Protein AF-A0A836D615-F1 (afdb_monomer)

Structure (mmCIF, N/CA/C/O backbone):
data_AF-A0A836D615-F1
#
_entry.id   AF-A0A836D615-F1
#
loop_
_atom_site.group_PDB
_atom_site.id
_atom_site.type_symbol
_atom_site.label_atom_id
_atom_site.label_alt_id
_atom_site.label_comp_id
_atom_site.label_asym_id
_atom_site.label_entity_id
_atom_sit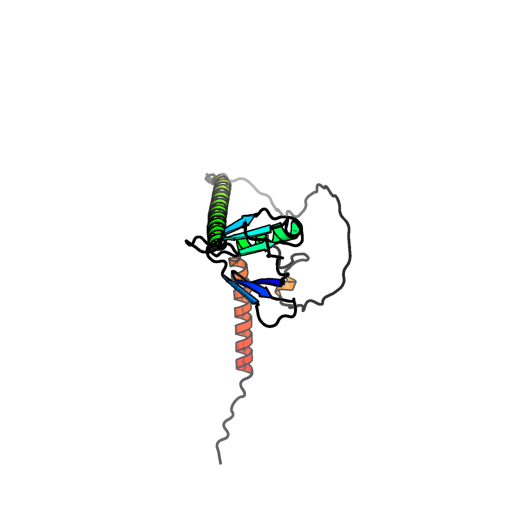e.label_seq_id
_atom_site.pdbx_PDB_ins_code
_atom_site.Cartn_x
_atom_site.Cartn_y
_atom_site.Cartn_z
_atom_site.occupancy
_atom_site.B_iso_or_equiv
_atom_site.auth_seq_id
_atom_site.auth_comp_id
_atom_site.auth_asym_id
_atom_site.auth_atom_id
_atom_site.pdbx_PDB_model_num
ATOM 1 N N . MET A 1 1 ? -31.552 14.948 18.953 1.00 37.03 1 MET A N 1
ATOM 2 C CA . MET A 1 1 ? -30.317 14.508 19.634 1.00 37.03 1 MET A CA 1
ATOM 3 C C . MET A 1 1 ? -29.242 14.347 18.579 1.00 37.03 1 MET A C 1
ATOM 5 O O . MET A 1 1 ? -29.499 13.607 17.634 1.00 37.03 1 MET A O 1
ATOM 9 N N . PRO A 1 2 ? -28.093 15.033 18.674 1.00 42.25 2 PRO A N 1
ATOM 10 C CA . PRO A 1 2 ? -26.934 14.616 17.898 1.00 42.25 2 PRO A CA 1
ATOM 11 C C . PRO A 1 2 ? -26.525 13.210 18.372 1.00 42.25 2 PRO A C 1
ATOM 13 O O . PRO A 1 2 ? -26.692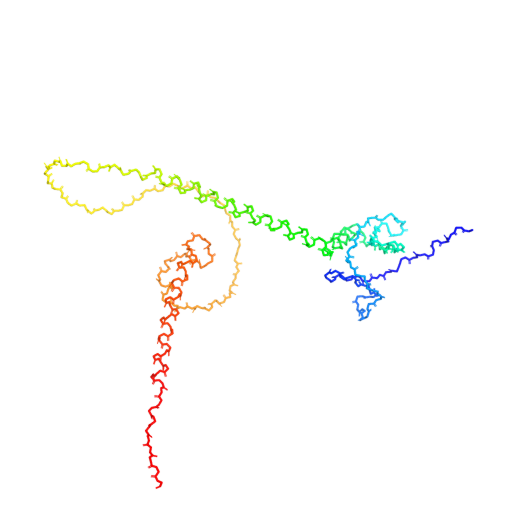 12.909 19.560 1.00 42.25 2 PRO A O 1
ATOM 16 N N . PRO A 1 3 ? -26.056 12.326 17.479 1.00 42.53 3 PRO A N 1
ATOM 17 C CA . PRO A 1 3 ? -25.565 11.022 17.893 1.00 42.53 3 PRO A CA 1
ATOM 18 C C . PRO A 1 3 ? -24.385 11.231 18.844 1.00 42.53 3 PRO A C 1
ATOM 20 O O . PRO A 1 3 ? -23.439 11.953 18.533 1.00 42.53 3 PRO A O 1
ATOM 23 N N . SER A 1 4 ? -24.462 10.627 20.024 1.00 39.47 4 SER A N 1
ATOM 24 C CA . SER A 1 4 ? -23.325 10.506 20.926 1.00 39.47 4 SER A CA 1
ATOM 25 C C . SER A 1 4 ? -22.178 9.815 20.176 1.00 39.47 4 SER A C 1
ATOM 27 O O . SER A 1 4 ? -22.422 8.768 19.568 1.00 39.47 4 SER A O 1
ATOM 29 N N . PRO A 1 5 ? -20.939 10.340 20.197 1.00 47.03 5 PRO A N 1
ATOM 30 C CA . PRO A 1 5 ? -19.775 9.639 19.665 1.00 47.03 5 PRO A CA 1
ATOM 31 C C . PRO A 1 5 ? -19.419 8.480 20.607 1.00 47.03 5 PRO A C 1
ATOM 33 O O . PRO A 1 5 ? -18.457 8.512 21.364 1.00 47.03 5 PRO A O 1
ATOM 36 N N . SER A 1 6 ? -20.252 7.445 20.607 1.00 51.59 6 SER A N 1
ATOM 37 C CA . SER A 1 6 ? -19.998 6.170 21.267 1.00 51.59 6 SER A CA 1
ATOM 38 C C . SER A 1 6 ? -19.179 5.316 20.307 1.00 51.59 6 SER A C 1
ATOM 40 O O . SER A 1 6 ? -19.692 4.398 19.676 1.00 51.59 6 SER A O 1
ATOM 42 N N . GLY A 1 7 ? -17.916 5.676 20.124 1.00 50.25 7 GLY A N 1
ATOM 43 C CA . GLY A 1 7 ? -17.024 4.983 19.206 1.00 50.25 7 GLY A CA 1
ATOM 44 C C . GLY A 1 7 ? -15.603 5.035 19.719 1.00 50.25 7 GLY A C 1
ATOM 45 O O . GLY A 1 7 ? -14.755 5.609 19.060 1.00 50.25 7 GLY A O 1
ATOM 46 N N . ALA A 1 8 ? -15.349 4.489 20.908 1.00 60.12 8 ALA A N 1
ATOM 47 C CA . ALA A 1 8 ? -13.974 4.209 21.299 1.00 60.12 8 ALA A CA 1
ATOM 48 C C . ALA A 1 8 ? -13.395 3.227 20.269 1.00 60.12 8 ALA A C 1
ATOM 50 O O . ALA A 1 8 ? -13.934 2.124 20.108 1.00 60.12 8 ALA A O 1
ATOM 51 N N . GLY A 1 9 ? -12.356 3.632 19.536 1.00 68.50 9 GLY A N 1
ATOM 52 C CA . GLY A 1 9 ? -11.677 2.776 18.580 1.00 68.50 9 GLY A CA 1
ATOM 53 C C . GLY A 1 9 ? -11.249 1.466 19.233 1.00 68.50 9 GLY A C 1
ATOM 54 O O . GLY A 1 9 ? -10.707 1.427 20.341 1.00 68.50 9 GLY A O 1
ATOM 55 N N . ARG A 1 10 ? -11.515 0.347 18.555 1.00 84.69 10 ARG A N 1
ATOM 56 C CA . ARG A 1 10 ? -11.041 -0.962 19.008 1.00 84.69 10 ARG A CA 1
ATOM 57 C C . ARG A 1 10 ? -9.558 -1.084 18.674 1.00 84.69 10 ARG A C 1
ATOM 59 O O . ARG A 1 10 ? -9.185 -1.044 17.502 1.00 84.69 10 ARG A O 1
ATOM 66 N N . ARG A 1 11 ? -8.724 -1.352 19.680 1.00 89.31 11 ARG A N 1
ATOM 67 C CA . ARG A 1 11 ? -7.329 -1.740 19.450 1.00 89.31 11 ARG A CA 1
ATOM 68 C C . ARG A 1 11 ? -7.286 -3.081 18.716 1.00 89.31 11 ARG A C 1
ATOM 70 O O . ARG A 1 11 ? -7.852 -4.060 19.193 1.00 89.31 11 ARG A O 1
ATOM 77 N N . CYS A 1 12 ? -6.621 -3.105 17.567 1.00 92.38 12 CYS A N 1
ATOM 78 C CA . CYS A 1 12 ? -6.464 -4.296 16.738 1.00 92.38 12 CYS A CA 1
ATOM 79 C C . CYS A 1 12 ? -4.996 -4.472 16.338 1.00 92.38 12 CYS A C 1
ATOM 81 O O . CYS A 1 12 ? -4.244 -3.503 16.230 1.00 92.38 12 CYS A O 1
ATOM 83 N N . TRP A 1 13 ? -4.602 -5.713 16.071 1.00 94.56 13 TRP A N 1
ATOM 84 C CA . TRP A 1 13 ? -3.336 -6.056 15.435 1.00 94.56 13 TRP A CA 1
ATOM 85 C C . TRP A 1 13 ? -3.545 -6.208 13.924 1.00 94.56 13 TRP A C 1
ATOM 87 O O . TRP A 1 13 ? -4.307 -7.072 13.488 1.00 94.56 13 TRP A O 1
ATOM 97 N N . PHE A 1 14 ? -2.888 -5.369 13.122 1.00 95.94 14 PHE A N 1
ATOM 98 C CA . PHE A 1 14 ? -3.034 -5.371 11.665 1.00 95.94 14 PHE A CA 1
ATOM 99 C C . PHE A 1 14 ? -1.868 -6.071 10.974 1.00 95.94 14 PHE A C 1
ATOM 101 O O . PHE A 1 14 ? -0.706 -5.881 11.330 1.00 95.94 14 PHE A O 1
ATOM 108 N N . VAL A 1 15 ? -2.180 -6.855 9.942 1.00 96.44 15 VAL A N 1
ATOM 109 C CA . VAL A 1 15 ? -1.183 -7.540 9.114 1.00 96.44 15 VAL A CA 1
ATOM 110 C C . VAL A 1 15 ? -1.506 -7.308 7.646 1.00 96.44 15 VAL A C 1
ATOM 112 O O . VAL A 1 15 ? -2.575 -7.688 7.175 1.00 96.44 15 VAL A O 1
ATOM 115 N N . LEU A 1 16 ? -0.561 -6.721 6.916 1.00 96.44 16 LEU A N 1
ATOM 116 C CA . LEU A 1 16 ? -0.643 -6.530 5.472 1.00 96.44 16 LEU A CA 1
ATOM 117 C C . LEU A 1 16 ? 0.133 -7.642 4.755 1.00 96.44 16 LEU A C 1
ATOM 119 O O . LEU A 1 16 ? 1.321 -7.835 5.013 1.00 96.44 16 LEU A O 1
ATOM 123 N N . LYS A 1 17 ? -0.524 -8.372 3.849 1.00 94.44 17 LYS A N 1
ATOM 124 C CA . LYS A 1 17 ? 0.103 -9.387 2.988 1.00 94.44 17 LYS A CA 1
ATOM 125 C C . LYS A 1 17 ? -0.331 -9.173 1.544 1.00 94.44 17 LYS A C 1
ATOM 127 O O . LYS A 1 17 ? -1.484 -9.421 1.204 1.00 94.44 17 LYS A O 1
ATOM 132 N N . GLY A 1 18 ? 0.590 -8.723 0.693 1.00 92.69 18 GLY A N 1
ATOM 133 C CA . GLY A 1 18 ? 0.241 -8.316 -0.670 1.00 92.69 18 GLY A CA 1
ATOM 134 C C . GLY A 1 18 ? -0.791 -7.186 -0.636 1.00 92.69 18 GLY A C 1
ATOM 135 O O . GLY A 1 18 ? -0.561 -6.171 0.014 1.00 92.69 18 GLY A O 1
ATOM 136 N N . ASN A 1 19 ? -1.939 -7.398 -1.276 1.00 94.69 19 ASN A N 1
ATOM 137 C CA . ASN A 1 19 ? -3.075 -6.473 -1.299 1.00 94.69 19 ASN A CA 1
ATOM 138 C C . ASN A 1 19 ? -4.169 -6.814 -0.265 1.00 94.69 19 ASN A C 1
ATOM 140 O O . ASN A 1 19 ? -5.306 -6.368 -0.402 1.00 94.69 19 ASN A O 1
ATOM 144 N N . LEU A 1 20 ? -3.855 -7.620 0.752 1.00 95.31 20 LEU A N 1
ATOM 145 C CA . LEU A 1 20 ? -4.803 -8.062 1.774 1.00 95.31 20 LEU A CA 1
ATOM 146 C C . LEU A 1 20 ? -4.425 -7.498 3.143 1.00 95.31 20 LEU A C 1
ATOM 148 O O . LEU A 1 20 ? -3.326 -7.755 3.640 1.00 95.31 20 LEU A O 1
ATOM 152 N N . LEU A 1 21 ? -5.350 -6.773 3.769 1.00 96.56 21 LEU A N 1
ATOM 153 C CA . LEU A 1 21 ? -5.209 -6.269 5.132 1.00 96.56 21 LEU A CA 1
ATOM 154 C C . LEU A 1 21 ? -6.083 -7.088 6.082 1.00 96.56 21 LEU A C 1
ATOM 156 O O . LEU A 1 21 ? -7.309 -7.062 5.999 1.00 96.56 21 LEU A O 1
ATOM 160 N N . PHE A 1 22 ? -5.440 -7.793 7.002 1.00 96.38 22 PHE A N 1
ATOM 161 C CA . PHE A 1 22 ? -6.095 -8.560 8.052 1.00 96.38 22 PHE A CA 1
ATOM 162 C C . PHE A 1 22 ? -6.089 -7.767 9.355 1.00 96.38 22 PHE A C 1
ATOM 164 O O . PHE A 1 22 ? -5.078 -7.148 9.695 1.00 96.38 22 PHE A O 1
ATOM 171 N N . SER A 1 23 ? -7.183 -7.837 10.106 1.00 95.12 23 SER A N 1
ATOM 172 C CA . SER A 1 23 ? -7.258 -7.325 11.473 1.00 95.12 23 SER A CA 1
ATOM 173 C C . SER A 1 23 ? -7.461 -8.475 12.459 1.00 95.12 23 SER A C 1
ATOM 175 O O . SER A 1 23 ? -8.187 -9.427 12.180 1.00 95.12 23 SER A O 1
ATOM 177 N N . PHE A 1 24 ? -6.809 -8.401 13.612 1.00 95.19 24 PHE A N 1
ATOM 178 C CA . PHE A 1 24 ? -6.885 -9.385 14.690 1.00 95.19 24 PHE A CA 1
ATOM 179 C C . PHE A 1 24 ? -7.095 -8.673 16.025 1.00 95.19 24 PHE A C 1
ATOM 181 O O . PHE A 1 24 ? -6.750 -7.502 16.172 1.00 95.19 24 PHE A O 1
ATOM 188 N N . GLU A 1 25 ? -7.645 -9.376 17.012 1.00 93.06 25 GLU A N 1
ATOM 189 C CA . GLU A 1 25 ? -7.798 -8.837 18.369 1.00 93.06 25 GLU A CA 1
ATOM 190 C C . GLU A 1 25 ? -6.449 -8.739 19.093 1.00 93.06 25 GLU A C 1
ATOM 192 O O . GLU A 1 25 ? -6.145 -7.734 19.729 1.00 93.06 25 GLU A O 1
ATOM 197 N N . SER A 1 26 ? -5.608 -9.762 18.934 1.00 92.00 26 SER A N 1
ATOM 198 C CA . SER A 1 26 ? -4.260 -9.834 19.493 1.00 92.00 26 SER A CA 1
ATOM 199 C C . SER A 1 26 ? -3.261 -10.354 18.462 1.00 92.00 26 SER A C 1
ATOM 201 O O . SER A 1 26 ? -3.631 -10.873 17.405 1.00 92.00 26 SER A O 1
ATOM 203 N N . ARG A 1 27 ? -1.970 -10.234 18.780 1.00 90.25 27 ARG A N 1
ATOM 204 C CA . ARG A 1 27 ? -0.875 -10.697 17.923 1.00 90.25 27 ARG A CA 1
ATOM 205 C C . ARG A 1 27 ? -0.855 -12.223 17.769 1.00 90.25 27 ARG A C 1
ATOM 207 O O . ARG A 1 27 ? -0.434 -12.726 16.732 1.00 90.25 27 ARG A O 1
ATOM 214 N N . GLU A 1 28 ? -1.324 -12.951 18.775 1.00 90.88 28 GLU A N 1
ATOM 215 C CA . GLU A 1 28 ? -1.385 -14.417 18.815 1.00 90.88 28 GLU A CA 1
ATOM 216 C C . GLU A 1 28 ? -2.712 -14.968 18.255 1.00 90.88 28 GLU A C 1
ATOM 218 O O . GLU A 1 28 ? -2.945 -16.180 18.262 1.00 90.88 28 GLU A O 1
ATOM 223 N N . GLY A 1 29 ? -3.596 -14.087 17.774 1.00 86.94 29 GLY A N 1
ATOM 224 C CA . GLY A 1 29 ? -4.891 -14.450 17.213 1.00 86.94 29 GLY A CA 1
ATOM 225 C C . GLY A 1 29 ? -4.759 -15.399 16.020 1.00 86.94 29 GLY A C 1
ATOM 226 O O . GLY A 1 29 ? -4.052 -15.120 15.054 1.00 86.94 29 GLY A O 1
ATOM 227 N N . ARG A 1 30 ? -5.471 -16.532 16.068 1.00 88.19 30 ARG A N 1
ATOM 228 C CA . ARG A 1 30 ? -5.449 -17.538 14.989 1.00 88.19 30 ARG A CA 1
ATOM 229 C C . ARG A 1 30 ? -6.463 -17.277 13.875 1.00 88.19 30 ARG A C 1
ATOM 231 O O . ARG A 1 30 ? -6.273 -17.772 12.769 1.00 88.19 30 ARG A O 1
ATOM 238 N N . ALA A 1 31 ? -7.515 -16.510 14.154 1.00 90.62 31 ALA A N 1
ATOM 239 C CA . ALA A 1 31 ? -8.563 -16.170 13.197 1.00 90.62 31 ALA A CA 1
ATOM 240 C C . ALA A 1 31 ? -8.675 -14.643 13.047 1.00 90.62 31 ALA A C 1
ATOM 242 O O . ALA A 1 31 ? -8.686 -13.946 14.066 1.00 90.62 31 ALA A O 1
ATOM 243 N N . PRO A 1 32 ? -8.739 -14.112 11.811 1.00 93.94 32 PRO A N 1
ATOM 244 C CA . PRO A 1 32 ? -8.888 -12.679 11.590 1.00 93.94 32 PRO A CA 1
ATOM 245 C C . PRO A 1 32 ? -10.289 -12.207 11.993 1.00 93.94 32 PRO A C 1
ATOM 247 O O . PRO A 1 32 ? -11.283 -12.870 11.704 1.00 93.94 32 PRO A O 1
ATOM 250 N N . LEU A 1 33 ? -10.360 -11.036 12.627 1.00 93.31 33 LEU A N 1
ATOM 251 C CA . LEU A 1 33 ? -11.607 -10.321 12.905 1.00 93.31 33 LEU A CA 1
ATOM 252 C C . LEU A 1 33 ? -12.233 -9.790 11.615 1.00 93.31 33 LEU A C 1
ATOM 254 O O . LEU A 1 33 ? -13.446 -9.851 11.433 1.00 93.31 33 LEU A O 1
ATOM 258 N N . SER A 1 34 ? -11.403 -9.253 10.722 1.00 93.88 34 SER A N 1
ATOM 259 C CA . SER A 1 34 ? -11.831 -8.804 9.404 1.00 93.88 34 SER A CA 1
ATOM 260 C C . SER A 1 34 ? -10.704 -8.878 8.379 1.00 93.88 34 SER A C 1
ATOM 262 O O . SER A 1 34 ? -9.518 -8.925 8.716 1.00 93.88 34 SER A O 1
ATOM 264 N N . LEU A 1 35 ? -11.110 -8.882 7.111 1.00 94.69 35 LEU A N 1
ATOM 265 C CA . LEU A 1 35 ? -10.250 -8.851 5.939 1.00 94.69 35 LEU A CA 1
ATOM 266 C C . LEU A 1 35 ? -10.719 -7.721 5.024 1.00 94.69 35 LEU A C 1
ATOM 268 O O . LEU A 1 35 ? -11.907 -7.621 4.725 1.00 94.69 35 LEU A O 1
ATOM 272 N N . VAL A 1 36 ? -9.776 -6.911 4.556 1.00 93.75 36 VAL A N 1
ATOM 273 C CA . VAL A 1 36 ? -10.003 -5.871 3.553 1.00 93.75 36 VAL A CA 1
ATOM 274 C C . VAL A 1 36 ? -9.120 -6.161 2.344 1.00 93.75 36 VAL A C 1
ATOM 276 O O . VAL A 1 36 ? -7.909 -6.348 2.478 1.00 93.75 36 VAL A O 1
ATOM 279 N N . VAL A 1 37 ? -9.730 -6.202 1.160 1.00 93.50 37 VAL A N 1
ATOM 280 C CA . VAL A 1 37 ? -9.015 -6.300 -0.117 1.00 93.50 37 VAL A CA 1
AT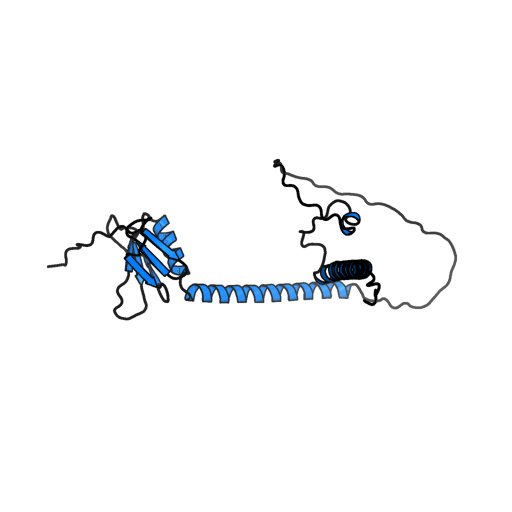OM 281 C C . VAL A 1 37 ? -8.712 -4.882 -0.586 1.00 93.50 37 VAL A C 1
ATOM 283 O O . VAL A 1 37 ? -9.629 -4.100 -0.801 1.00 93.50 37 VAL A O 1
ATOM 286 N N . LEU A 1 38 ? -7.436 -4.543 -0.737 1.00 93.50 38 LEU A N 1
ATOM 287 C CA . LEU A 1 38 ? -6.952 -3.189 -1.040 1.00 93.50 38 LEU A CA 1
ATOM 288 C C . LEU A 1 38 ? -6.920 -2.882 -2.547 1.00 93.50 38 LEU A C 1
ATOM 290 O O . LEU A 1 38 ? -6.154 -2.039 -3.013 1.00 93.50 38 LEU A O 1
ATOM 294 N N . GLU A 1 39 ? -7.727 -3.589 -3.334 1.00 90.69 39 GLU A N 1
ATOM 295 C CA . GLU A 1 39 ? -7.815 -3.347 -4.770 1.00 90.69 39 GLU A CA 1
ATOM 296 C C . GLU A 1 39 ? -8.684 -2.114 -5.030 1.00 90.69 39 GLU A C 1
ATOM 298 O O . GLU A 1 39 ? -9.805 -2.019 -4.534 1.00 90.69 39 GLU A O 1
ATOM 303 N N . GLY A 1 40 ? -8.152 -1.149 -5.785 1.00 87.19 40 GLY A N 1
ATOM 304 C CA . GLY A 1 40 ? -8.860 0.102 -6.071 1.00 87.19 40 GLY A CA 1
ATOM 305 C C . GLY A 1 40 ? -9.085 0.999 -4.847 1.00 87.19 40 GLY A C 1
ATOM 306 O O . GLY A 1 40 ? -9.957 1.864 -4.892 1.00 87.19 40 GLY A O 1
ATOM 307 N N . CYS A 1 41 ? -8.332 0.804 -3.756 1.00 91.94 41 CYS A N 1
ATOM 308 C CA . CYS A 1 41 ? -8.443 1.677 -2.595 1.00 91.94 41 CYS A CA 1
ATOM 309 C C . CYS A 1 41 ? -7.626 2.967 -2.747 1.00 91.94 41 CYS A C 1
ATOM 311 O O . CYS A 1 41 ? -6.533 2.960 -3.323 1.00 91.94 41 CYS A O 1
ATOM 313 N N . THR A 1 42 ? -8.103 4.046 -2.133 1.00 92.38 42 THR A N 1
ATOM 314 C CA . THR A 1 42 ? -7.318 5.251 -1.842 1.00 92.38 42 THR A CA 1
ATOM 315 C C . THR A 1 42 ? -7.152 5.403 -0.336 1.00 92.38 42 THR A C 1
ATOM 317 O O . THR A 1 42 ? -8.047 5.069 0.441 1.00 92.38 42 THR A O 1
ATOM 320 N N . VAL A 1 43 ? -5.977 5.864 0.087 1.00 95.50 43 VAL A N 1
ATOM 321 C CA . VAL A 1 43 ? -5.668 6.083 1.502 1.00 95.50 43 VAL A CA 1
ATOM 322 C C . VAL A 1 43 ? -5.533 7.578 1.729 1.00 95.50 43 VAL A C 1
ATOM 324 O O . VAL A 1 43 ? -4.725 8.230 1.074 1.00 95.50 43 VAL A O 1
ATOM 327 N N . GLU A 1 44 ? -6.332 8.111 2.643 1.00 95.00 44 GLU A N 1
ATOM 328 C CA . GLU A 1 44 ? -6.405 9.543 2.935 1.00 95.00 44 GLU A CA 1
ATOM 329 C C . GLU A 1 44 ? -6.165 9.786 4.423 1.00 95.00 44 GLU A C 1
ATOM 331 O O . GLU A 1 44 ? -6.566 8.979 5.261 1.00 95.00 44 GLU A O 1
ATOM 336 N N . LEU A 1 45 ? -5.518 10.900 4.766 1.00 96.38 45 LEU A N 1
ATOM 337 C CA . LEU A 1 45 ? -5.415 11.328 6.159 1.00 96.38 45 LEU A CA 1
ATOM 338 C C . LEU A 1 45 ? -6.790 11.785 6.654 1.00 96.38 45 LEU A C 1
ATOM 340 O O . LEU A 1 45 ? -7.560 12.380 5.900 1.00 96.38 45 LEU A O 1
ATOM 344 N N . ALA A 1 46 ? -7.092 11.497 7.916 1.00 94.25 46 ALA A N 1
ATOM 345 C CA . ALA A 1 46 ? -8.340 11.887 8.551 1.00 94.25 46 ALA A CA 1
ATOM 346 C C . ALA A 1 46 ? -8.042 12.665 9.833 1.00 94.25 46 ALA A C 1
ATOM 348 O O . ALA A 1 46 ? -7.137 12.312 10.584 1.00 94.25 46 ALA A O 1
ATOM 349 N N . GLU A 1 47 ? -8.821 13.711 10.091 1.00 90.81 47 GLU A N 1
ATOM 350 C CA . GLU A 1 47 ? -8.777 14.418 11.368 1.00 90.81 47 GLU A CA 1
ATOM 351 C C . GLU A 1 47 ? -9.662 13.688 12.380 1.00 90.81 47 GLU A C 1
ATOM 353 O O . GLU A 1 47 ? -10.834 13.406 12.114 1.00 90.81 47 GLU A O 1
ATOM 358 N N . ALA A 1 48 ? -9.100 13.381 13.545 1.00 89.88 48 ALA A N 1
ATOM 359 C CA . ALA A 1 48 ? -9.807 12.740 14.643 1.00 89.88 48 ALA A CA 1
ATOM 360 C C . ALA A 1 48 ? -9.371 13.349 15.987 1.00 89.88 48 ALA A C 1
ATOM 362 O O . ALA A 1 48 ? -8.245 13.838 16.111 1.00 89.88 48 ALA A O 1
ATOM 363 N N . PRO A 1 49 ? -10.259 13.371 16.996 1.00 88.12 49 PRO A N 1
ATOM 364 C CA . PRO A 1 49 ? -9.936 13.899 18.314 1.00 88.12 49 PRO A CA 1
ATOM 365 C C . PRO A 1 49 ? -8.960 12.983 19.066 1.00 88.12 49 PRO A C 1
ATOM 367 O O . PRO A 1 49 ? -8.901 11.777 18.831 1.00 88.12 49 PRO A O 1
ATOM 370 N N . VAL A 1 50 ? -8.242 13.549 20.038 1.00 85.69 50 VAL A N 1
ATOM 371 C CA . VAL A 1 50 ? -7.399 12.793 20.980 1.00 85.69 50 VAL A CA 1
ATOM 372 C C . VAL A 1 50 ? -8.256 11.727 21.689 1.00 85.69 50 VAL A C 1
ATOM 374 O O . VAL A 1 50 ? -9.336 12.067 22.184 1.00 85.69 50 VAL A O 1
ATOM 377 N N . PRO A 1 51 ? -7.812 10.454 21.767 1.00 83.69 51 PRO A N 1
ATOM 378 C CA . PRO A 1 51 ? -6.453 9.950 21.513 1.00 83.69 51 PRO A CA 1
ATOM 379 C C . PRO A 1 51 ? -6.172 9.426 20.090 1.00 83.69 51 PRO A C 1
ATOM 381 O O . PRO A 1 51 ? -5.107 8.866 19.855 1.00 83.69 51 PRO A O 1
ATOM 384 N N . GLU A 1 52 ? -7.090 9.577 19.137 1.00 89.75 52 GLU A N 1
ATOM 385 C CA . GLU A 1 52 ? -7.006 8.981 17.791 1.00 89.75 52 GLU A CA 1
ATOM 386 C C . GLU A 1 52 ? -6.447 9.950 16.732 1.00 89.75 52 GLU A C 1
ATOM 388 O O . GLU A 1 52 ? -6.709 9.800 15.546 1.00 89.75 52 GLU A O 1
ATOM 393 N N . GLU A 1 53 ? -5.655 10.939 17.142 1.00 92.94 53 GLU A N 1
ATOM 394 C CA . GLU A 1 53 ? -5.194 12.065 16.309 1.00 92.94 53 GLU A CA 1
ATOM 395 C C . GLU A 1 53 ? -4.409 11.663 15.045 1.00 92.94 53 GLU A C 1
ATOM 397 O O . GLU A 1 53 ? -4.408 12.384 14.048 1.00 92.94 53 GLU A O 1
ATOM 402 N N . PHE A 1 54 ? -3.800 10.477 15.037 1.00 94.88 54 PHE A N 1
ATOM 403 C CA . PHE A 1 54 ? -3.080 9.931 13.885 1.00 94.88 54 PHE A CA 1
ATOM 404 C C . PHE A 1 54 ? -3.979 9.035 13.020 1.00 94.88 54 PHE A C 1
ATOM 406 O O . PHE A 1 54 ? -3.627 7.894 12.691 1.00 94.88 54 PHE A O 1
ATOM 413 N N . ALA A 1 55 ? -5.164 9.541 12.671 1.00 95.81 55 ALA A N 1
ATOM 414 C CA . ALA A 1 55 ? -6.167 8.813 11.903 1.00 95.81 55 ALA A CA 1
ATOM 415 C C . ALA A 1 55 ? -5.950 8.880 10.384 1.00 95.81 55 ALA A C 1
ATOM 417 O O . ALA A 1 55 ? -5.428 9.839 9.815 1.00 95.81 55 ALA A O 1
ATOM 418 N N . PHE A 1 56 ? -6.364 7.824 9.697 1.00 97.06 56 PHE A N 1
ATOM 419 C CA . PHE A 1 56 ? -6.407 7.738 8.244 1.00 97.06 56 PHE A CA 1
ATOM 420 C C . PHE A 1 56 ? -7.564 6.834 7.808 1.00 97.06 56 PHE A C 1
ATOM 422 O O . PHE A 1 56 ? -8.080 6.015 8.573 1.00 97.06 56 PHE A O 1
ATOM 429 N N . ALA A 1 57 ? -7.998 6.999 6.565 1.00 95.94 57 ALA A N 1
ATOM 430 C CA . ALA A 1 57 ? -9.140 6.316 5.987 1.00 95.94 57 ALA A CA 1
ATOM 431 C C . ALA A 1 57 ? -8.724 5.518 4.752 1.00 95.94 57 ALA A C 1
ATOM 433 O O . ALA A 1 57 ? -8.085 6.053 3.848 1.00 95.94 57 ALA A O 1
ATOM 434 N N . ILE A 1 58 ? -9.148 4.255 4.685 1.00 95.44 58 ILE A N 1
ATOM 435 C CA . ILE A 1 58 ? -9.113 3.464 3.451 1.00 95.44 58 ILE A CA 1
ATOM 436 C C . ILE A 1 58 ? -10.472 3.618 2.771 1.00 95.44 58 ILE A C 1
ATOM 438 O O . ILE A 1 58 ? -11.504 3.231 3.330 1.00 95.44 58 ILE A O 1
ATOM 442 N N . ARG A 1 59 ? -10.474 4.199 1.575 1.00 93.56 59 ARG A N 1
ATOM 443 C CA . ARG A 1 59 ? -11.668 4.475 0.775 1.00 93.56 59 ARG A CA 1
ATOM 444 C C . ARG A 1 59 ? -11.685 3.601 -0.461 1.00 93.56 59 ARG A C 1
ATOM 446 O O . ARG A 1 59 ? -10.639 3.275 -1.010 1.00 93.56 59 ARG A O 1
ATOM 453 N N . PHE A 1 60 ? -12.886 3.281 -0.913 1.00 92.56 60 PHE A N 1
ATOM 454 C CA . PHE A 1 60 ? -13.115 2.578 -2.165 1.00 92.56 60 PHE A CA 1
ATOM 455 C C . PHE A 1 60 ? -13.944 3.466 -3.076 1.00 92.56 60 PHE A C 1
ATOM 457 O O . PHE A 1 60 ? -14.895 4.103 -2.615 1.00 92.56 60 PHE A O 1
ATOM 464 N N . ASP A 1 61 ? -13.588 3.496 -4.356 1.00 86.88 61 ASP A N 1
ATOM 465 C CA . ASP A 1 61 ? -14.344 4.209 -5.383 1.00 86.88 61 ASP A CA 1
ATOM 466 C C . ASP A 1 61 ? -15.592 3.402 -5.767 1.00 86.88 61 ASP A C 1
ATOM 468 O O . ASP A 1 61 ? -15.679 2.759 -6.812 1.00 86.88 61 ASP A O 1
ATOM 472 N N . ALA A 1 62 ? -16.532 3.329 -4.828 1.00 86.00 62 ALA A N 1
ATOM 473 C CA . ALA A 1 62 ? -17.798 2.643 -4.991 1.00 86.00 62 ALA A CA 1
ATOM 474 C C . ALA A 1 62 ? -18.897 3.407 -4.235 1.00 86.00 62 ALA A C 1
ATOM 476 O O . ALA A 1 62 ? -18.729 3.735 -3.052 1.00 86.00 62 ALA A O 1
ATOM 477 N N . PRO A 1 63 ? -20.041 3.693 -4.880 1.00 86.75 63 PRO A N 1
ATOM 478 C CA . PRO A 1 63 ? -21.112 4.455 -4.257 1.00 86.75 63 PRO A CA 1
ATOM 479 C C . PRO A 1 63 ? -21.658 3.722 -3.026 1.00 86.75 63 PRO A C 1
ATOM 481 O O . PRO A 1 63 ? -21.993 2.541 -3.077 1.00 86.75 63 PRO A O 1
ATOM 484 N N . GLY A 1 64 ? -21.754 4.440 -1.905 1.00 84.88 64 GLY A N 1
ATOM 485 C CA . GLY A 1 64 ? -22.318 3.927 -0.653 1.00 84.88 64 GLY A CA 1
ATOM 486 C C . GLY A 1 64 ? -21.364 3.098 0.217 1.00 84.88 64 GLY A C 1
ATOM 487 O O . GLY A 1 64 ? -21.751 2.721 1.324 1.00 84.88 64 GLY A O 1
ATOM 488 N N . VAL A 1 65 ? -20.122 2.847 -0.213 1.00 88.25 65 VAL A N 1
ATOM 489 C CA . VAL A 1 65 ? -19.127 2.162 0.627 1.00 88.25 65 VAL A CA 1
ATOM 490 C C . VAL A 1 65 ? -18.555 3.145 1.644 1.00 88.25 65 VAL A C 1
ATOM 492 O O . VAL A 1 65 ? -17.985 4.179 1.293 1.00 88.25 65 VAL A O 1
ATOM 495 N N . ARG A 1 66 ? -18.719 2.832 2.933 1.00 89.81 66 ARG A N 1
ATOM 496 C CA . ARG A 1 66 ? -18.149 3.655 4.005 1.00 89.81 66 ARG A CA 1
ATOM 497 C C . ARG A 1 66 ? -16.634 3.451 4.097 1.00 89.81 66 ARG A C 1
ATOM 499 O O . ARG A 1 66 ? -16.178 2.317 3.962 1.00 89.81 66 ARG A O 1
ATOM 506 N N . PRO A 1 67 ? -15.868 4.515 4.379 1.00 92.12 67 PRO A N 1
ATOM 507 C CA . PRO A 1 67 ? -14.434 4.398 4.597 1.00 92.12 67 PRO A CA 1
ATOM 508 C C . PRO A 1 67 ? -14.122 3.557 5.839 1.00 92.12 67 PRO A C 1
ATOM 510 O O . PRO A 1 67 ? -14.820 3.646 6.853 1.00 92.12 67 PRO A O 1
ATOM 513 N N . HIS A 1 68 ? -13.036 2.786 5.781 1.00 92.69 68 HIS A N 1
ATOM 514 C CA . HIS A 1 68 ? -12.474 2.138 6.963 1.00 92.69 68 HIS A CA 1
ATOM 515 C C . HIS A 1 68 ? -11.566 3.132 7.682 1.00 92.69 68 HIS A C 1
ATOM 517 O O . HIS A 1 68 ? -10.466 3.417 7.208 1.00 92.69 68 HIS A O 1
ATOM 523 N N . LEU A 1 69 ? -12.045 3.668 8.804 1.00 93.81 69 LEU A N 1
ATOM 524 C CA . LEU A 1 69 ? -11.278 4.569 9.661 1.00 93.81 69 LEU A CA 1
ATOM 525 C C . LEU A 1 69 ? -10.362 3.769 10.584 1.00 93.81 69 LEU A C 1
ATOM 527 O O . LEU A 1 69 ? -10.812 2.840 11.257 1.00 93.81 69 LEU A O 1
ATOM 531 N N . LEU A 1 70 ? -9.086 4.141 10.597 1.00 94.50 70 LEU A N 1
ATOM 532 C CA . LEU A 1 70 ? -8.036 3.539 11.407 1.00 94.50 70 LEU A CA 1
ATOM 533 C C . LEU A 1 70 ? -7.215 4.651 12.056 1.00 94.50 70 LEU A C 1
ATOM 535 O O . LEU A 1 70 ? -6.953 5.669 11.424 1.00 94.50 70 LEU A O 1
ATOM 539 N N . ALA A 1 71 ? -6.772 4.436 13.290 1.00 95.38 71 ALA A N 1
ATOM 540 C CA . ALA A 1 71 ? -5.840 5.321 13.978 1.00 95.38 71 ALA A CA 1
ATOM 541 C C . ALA A 1 71 ? -4.538 4.570 14.261 1.00 95.38 71 ALA A C 1
ATOM 543 O O . ALA A 1 71 ? -4.559 3.425 14.721 1.00 95.38 71 ALA A O 1
ATOM 544 N N . ALA A 1 72 ? -3.408 5.198 13.940 1.00 95.81 72 ALA A N 1
ATOM 545 C CA . ALA A 1 72 ? -2.088 4.650 14.216 1.00 95.81 72 ALA A CA 1
ATOM 546 C C . ALA A 1 72 ? -1.572 5.082 15.595 1.00 95.81 72 ALA A C 1
ATOM 548 O O . ALA A 1 72 ? -1.980 6.101 16.147 1.00 95.81 72 ALA A O 1
ATOM 549 N N . ASP A 1 73 ? -0.625 4.311 16.126 1.00 94.31 73 ASP A N 1
ATOM 550 C CA . ASP A 1 73 ? 0.094 4.651 17.354 1.00 94.31 73 ASP A CA 1
ATOM 551 C C . ASP A 1 73 ? 1.249 5.611 17.023 1.00 94.31 73 ASP A C 1
ATOM 553 O O . ASP A 1 73 ? 2.389 5.203 16.788 1.00 94.31 73 ASP A O 1
ATOM 557 N N . GLY A 1 74 ? 0.916 6.895 16.891 1.00 94.88 74 GLY A N 1
ATOM 558 C CA . GLY A 1 74 ? 1.869 7.957 16.580 1.00 94.88 74 GLY A CA 1
ATOM 559 C C . GLY A 1 74 ? 2.021 8.287 15.085 1.00 94.88 74 GLY A C 1
ATOM 560 O O . GLY A 1 74 ? 1.603 7.525 14.203 1.00 94.88 74 GLY A O 1
ATOM 561 N N . PRO A 1 75 ? 2.691 9.413 14.774 1.00 96.75 75 PRO A N 1
ATOM 562 C CA . PRO A 1 75 ? 2.799 9.937 13.412 1.00 96.75 75 PRO A CA 1
ATOM 563 C C . PRO A 1 75 ? 3.679 9.058 12.514 1.00 96.75 75 PRO A C 1
ATOM 565 O O . PRO A 1 75 ? 3.361 8.832 11.350 1.00 96.75 75 PRO A O 1
ATOM 568 N N . ALA A 1 76 ? 4.759 8.489 13.059 1.00 97.69 76 ALA A N 1
ATOM 569 C CA . ALA A 1 76 ? 5.644 7.602 12.305 1.00 97.69 76 ALA A CA 1
ATOM 570 C C . ALA A 1 76 ? 4.931 6.308 11.874 1.00 97.69 76 ALA A C 1
ATOM 572 O O . ALA A 1 76 ? 5.119 5.827 10.755 1.00 97.69 76 ALA A O 1
ATOM 573 N N . ALA A 1 77 ? 4.082 5.752 12.747 1.00 96.88 77 ALA A N 1
ATOM 574 C CA . ALA A 1 77 ? 3.277 4.582 12.418 1.00 96.88 77 ALA A CA 1
ATOM 575 C C . ALA A 1 77 ? 2.217 4.919 11.360 1.00 96.88 77 ALA A C 1
ATOM 577 O O . ALA A 1 77 ? 2.018 4.133 10.435 1.00 96.88 77 ALA A O 1
ATOM 578 N N . GLN A 1 78 ? 1.578 6.090 11.458 1.00 97.75 78 GLN A N 1
ATOM 579 C CA . GLN A 1 78 ? 0.624 6.578 10.458 1.00 97.75 78 GLN A CA 1
ATOM 580 C C . GLN A 1 78 ? 1.274 6.678 9.076 1.00 97.75 78 GLN A C 1
ATOM 582 O O . GLN A 1 78 ? 0.762 6.100 8.121 1.00 97.75 78 GLN A O 1
ATOM 587 N N . GLU A 1 79 ? 2.432 7.338 8.972 1.00 97.88 79 GLU A N 1
ATOM 588 C CA . GLU A 1 79 ? 3.165 7.471 7.709 1.00 97.88 79 GLU A CA 1
ATOM 589 C C . GLU A 1 79 ? 3.525 6.098 7.128 1.00 97.88 79 GLU A C 1
ATOM 591 O O . GLU A 1 79 ? 3.290 5.833 5.945 1.00 97.88 79 GLU A O 1
ATOM 596 N N . ALA A 1 80 ? 4.045 5.195 7.965 1.00 98.06 80 ALA A N 1
ATOM 597 C CA . ALA A 1 80 ? 4.404 3.847 7.545 1.00 98.06 80 ALA A CA 1
ATOM 598 C C . ALA A 1 80 ? 3.192 3.073 6.999 1.00 98.06 80 ALA A C 1
ATOM 600 O O . ALA A 1 80 ? 3.292 2.459 5.932 1.00 98.06 80 ALA A O 1
ATOM 601 N N . TRP A 1 81 ? 2.042 3.135 7.679 1.00 97.69 81 TRP A N 1
ATOM 602 C CA . TRP A 1 81 ? 0.808 2.488 7.232 1.00 97.69 81 TRP A CA 1
ATOM 603 C C . TRP A 1 81 ? 0.259 3.107 5.952 1.00 97.69 81 TRP A C 1
ATOM 605 O O . TRP A 1 81 ? -0.024 2.372 5.007 1.00 97.69 81 TRP A O 1
ATOM 615 N N . VAL A 1 82 ? 0.168 4.435 5.872 1.00 96.81 82 VAL A N 1
ATOM 616 C CA . VAL A 1 82 ? -0.305 5.138 4.670 1.00 96.81 82 VAL A CA 1
ATOM 617 C C . VAL A 1 82 ? 0.566 4.777 3.470 1.00 96.81 82 VAL A C 1
ATOM 619 O O . VAL A 1 82 ? 0.049 4.414 2.410 1.00 96.81 82 VAL A O 1
ATOM 622 N N . LYS A 1 83 ? 1.891 4.779 3.641 1.00 95.88 83 LYS A N 1
ATOM 623 C CA . LYS A 1 83 ? 2.845 4.399 2.596 1.00 95.88 83 LYS A CA 1
ATOM 624 C C . LYS A 1 83 ? 2.703 2.935 2.190 1.00 95.88 83 LYS A C 1
ATOM 626 O O . LYS A 1 83 ? 2.730 2.634 0.999 1.00 95.88 83 LYS A O 1
ATOM 631 N N . ALA A 1 84 ? 2.568 2.020 3.148 1.00 96.69 84 ALA A N 1
ATOM 632 C CA . ALA A 1 84 ? 2.434 0.595 2.863 1.00 96.69 84 ALA A CA 1
ATOM 633 C C . ALA A 1 84 ? 1.121 0.283 2.128 1.00 96.69 84 ALA A C 1
ATOM 635 O O . ALA A 1 84 ? 1.141 -0.379 1.092 1.00 96.69 84 ALA A O 1
ATOM 636 N N . LEU A 1 85 ? -0.002 0.817 2.614 1.00 96.19 85 LEU A N 1
ATOM 637 C CA . LEU A 1 85 ? -1.329 0.603 2.036 1.00 96.19 85 LEU A CA 1
ATOM 638 C C . LEU A 1 85 ? -1.453 1.226 0.640 1.00 96.19 85 LEU A C 1
ATOM 640 O O . LEU A 1 85 ? -1.943 0.572 -0.276 1.00 96.19 85 LEU A O 1
ATOM 644 N N . SER A 1 86 ? -0.912 2.430 0.433 1.00 93.94 86 SER A N 1
ATOM 645 C CA . SER A 1 86 ? -0.907 3.082 -0.890 1.00 93.94 86 SER A CA 1
ATOM 646 C C . SER A 1 86 ? -0.131 2.282 -1.944 1.00 93.94 86 SER A C 1
ATOM 648 O O . SER A 1 86 ? -0.426 2.360 -3.135 1.00 93.94 86 SER A O 1
ATOM 650 N N . ARG A 1 87 ? 0.861 1.489 -1.519 1.00 93.38 87 ARG A N 1
ATOM 651 C CA . ARG A 1 87 ? 1.685 0.640 -2.396 1.00 93.38 87 ARG A CA 1
ATOM 652 C C . ARG A 1 87 ? 1.148 -0.784 -2.548 1.00 93.38 87 ARG A C 1
ATOM 654 O O . ARG A 1 87 ? 1.673 -1.534 -3.367 1.00 93.38 87 ARG A O 1
ATOM 661 N N . ALA A 1 88 ? 0.132 -1.158 -1.771 1.00 94.19 88 ALA A N 1
ATOM 662 C CA . ALA A 1 88 ? -0.452 -2.496 -1.780 1.00 94.19 88 ALA A CA 1
ATOM 663 C C . ALA A 1 88 ? -1.406 -2.731 -2.965 1.00 94.19 88 ALA A C 1
ATOM 665 O O . ALA A 1 88 ? -1.694 -3.876 -3.300 1.00 94.19 88 ALA A O 1
ATOM 666 N N . SER A 1 89 ? -1.881 -1.660 -3.607 1.00 86.81 89 SER A N 1
ATOM 667 C CA . SER A 1 89 ? -2.785 -1.727 -4.759 1.00 86.81 89 SER A CA 1
ATOM 668 C C . SER A 1 89 ? -2.077 -2.226 -6.024 1.00 86.81 89 SER A C 1
ATOM 670 O O . SER A 1 89 ? -0.957 -1.808 -6.340 1.00 86.81 89 SER A O 1
ATOM 672 N N . PHE A 1 90 ? -2.761 -3.051 -6.824 1.00 83.25 90 PHE A N 1
ATOM 673 C CA . PHE A 1 90 ? -2.271 -3.459 -8.144 1.00 83.25 90 PHE A CA 1
ATOM 674 C C . PHE A 1 90 ? -2.039 -2.264 -9.084 1.00 83.25 90 PHE A C 1
ATOM 676 O O . PHE A 1 90 ? -1.145 -2.297 -9.933 1.00 83.25 90 PHE A O 1
ATOM 683 N N . GLY A 1 91 ? -2.792 -1.172 -8.905 1.00 86.81 91 GLY A N 1
ATOM 684 C CA . GLY A 1 91 ? -2.591 0.076 -9.643 1.00 86.81 91 GLY A CA 1
ATOM 685 C C . GLY A 1 91 ? -1.187 0.655 -9.446 1.00 86.81 91 GLY A C 1
ATOM 686 O O . GLY A 1 91 ? -0.539 1.038 -10.422 1.00 86.81 91 GLY A O 1
ATOM 687 N N . TYR A 1 92 ? -0.679 0.631 -8.208 1.00 90.62 92 TYR A N 1
ATOM 688 C CA . TYR A 1 92 ? 0.682 1.073 -7.899 1.00 90.62 92 TYR A CA 1
ATOM 689 C C . TYR A 1 92 ? 1.722 0.183 -8.584 1.00 90.62 92 TYR A C 1
ATOM 691 O O . TYR A 1 92 ? 2.625 0.686 -9.251 1.00 90.62 92 TYR A O 1
ATOM 699 N N . MET A 1 93 ? 1.568 -1.141 -8.488 1.00 90.62 93 MET A N 1
ATOM 700 C CA . MET A 1 93 ? 2.491 -2.084 -9.124 1.00 90.62 93 MET A CA 1
ATOM 701 C C . MET A 1 93 ? 2.551 -1.884 -10.641 1.00 90.62 93 MET A C 1
ATOM 703 O O . MET A 1 93 ? 3.637 -1.829 -11.211 1.00 90.62 93 MET A O 1
ATOM 707 N N . ARG A 1 94 ? 1.399 -1.702 -11.294 1.00 92.00 94 ARG A N 1
ATOM 708 C CA . ARG A 1 94 ? 1.330 -1.433 -12.735 1.00 92.00 94 ARG A CA 1
ATOM 709 C C . ARG A 1 94 ? 2.052 -0.142 -13.116 1.00 92.00 94 ARG A C 1
ATOM 711 O O . ARG A 1 94 ? 2.742 -0.112 -14.131 1.00 92.00 94 ARG A O 1
ATOM 718 N N . LEU A 1 95 ? 1.895 0.918 -12.323 1.00 94.44 95 LEU A N 1
ATOM 719 C CA . LEU A 1 95 ? 2.597 2.183 -12.541 1.00 94.44 95 LEU A CA 1
ATOM 720 C C . LEU A 1 95 ? 4.113 1.993 -12.430 1.00 94.44 95 LEU A C 1
ATOM 722 O O . LEU A 1 95 ? 4.840 2.411 -13.327 1.00 94.44 95 LEU A O 1
ATOM 726 N N . VAL A 1 96 ? 4.576 1.302 -11.384 1.00 95.31 96 VAL A N 1
ATOM 727 C CA . VAL A 1 96 ? 6.003 1.012 -11.178 1.00 95.31 96 VAL A CA 1
ATOM 728 C C . VAL A 1 96 ? 6.574 0.162 -12.313 1.00 95.31 96 VAL A C 1
ATOM 730 O O . VAL A 1 96 ? 7.646 0.473 -12.816 1.00 95.31 96 VAL A O 1
ATOM 733 N N . VAL A 1 97 ? 5.861 -0.874 -12.763 1.00 97.44 97 VAL A N 1
ATOM 734 C CA . VAL A 1 97 ? 6.295 -1.707 -13.898 1.00 97.44 97 VAL A CA 1
ATOM 735 C C . VAL A 1 97 ? 6.462 -0.862 -15.160 1.00 97.44 97 VAL A C 1
ATOM 737 O O . VAL A 1 97 ? 7.509 -0.928 -15.797 1.00 97.44 97 VAL A O 1
ATOM 740 N N . ARG A 1 98 ? 5.475 -0.020 -15.493 1.00 98.19 98 ARG A N 1
ATOM 741 C CA . ARG A 1 98 ? 5.547 0.858 -16.674 1.00 98.19 98 ARG A CA 1
ATOM 742 C C . ARG A 1 98 ? 6.742 1.809 -16.624 1.00 98.19 98 ARG A C 1
ATOM 744 O O . ARG A 1 98 ? 7.395 2.013 -17.646 1.00 98.19 98 ARG A O 1
ATOM 751 N N . GLU A 1 99 ? 7.009 2.381 -15.454 1.00 98.19 99 GLU A N 1
ATOM 752 C CA . GLU A 1 99 ? 8.146 3.274 -15.234 1.00 98.19 99 GLU A CA 1
ATOM 753 C C . GLU A 1 99 ? 9.477 2.530 -15.415 1.00 98.19 99 GLU A C 1
ATOM 755 O O . GLU A 1 99 ? 10.316 2.942 -16.214 1.00 98.19 99 GLU A O 1
ATOM 760 N N . LEU A 1 100 ? 9.641 1.374 -14.765 1.00 98.25 100 LEU A N 1
ATOM 761 C CA . LEU A 1 100 ? 10.852 0.553 -14.875 1.00 98.25 100 LEU A CA 1
ATOM 762 C C . LEU A 1 100 ? 11.108 0.076 -16.309 1.00 98.25 100 LEU A C 1
ATOM 764 O O . LEU A 1 100 ? 12.247 0.073 -16.778 1.00 98.25 100 LEU A O 1
ATOM 768 N N . GLU A 1 101 ? 10.058 -0.299 -17.037 1.00 98.25 101 GLU A N 1
ATOM 769 C CA . GLU A 1 101 ? 10.167 -0.638 -18.454 1.00 98.25 101 GLU A CA 1
ATOM 770 C C . GLU A 1 101 ? 10.640 0.553 -19.299 1.00 98.25 101 GLU A C 1
ATOM 772 O O . GLU A 1 101 ? 11.384 0.353 -20.263 1.00 98.25 101 GLU A O 1
ATOM 777 N N . SER A 1 102 ? 10.241 1.787 -18.960 1.00 98.31 102 SER A N 1
ATOM 778 C CA . SER A 1 102 ? 10.749 2.997 -19.624 1.00 98.31 102 SER A CA 1
ATOM 779 C C . SER A 1 102 ? 12.222 3.218 -19.335 1.00 98.31 102 SER A C 1
ATOM 781 O O . SER A 1 102 ? 13.016 3.308 -20.272 1.00 98.31 102 SER A O 1
ATOM 783 N N . GLN A 1 103 ? 12.599 3.179 -18.057 1.00 98.12 103 GLN A N 1
ATOM 784 C CA . GLN A 1 103 ? 13.985 3.331 -17.617 1.00 98.12 103 GLN A CA 1
ATOM 785 C C . GLN A 1 103 ? 14.906 2.312 -18.301 1.00 98.12 103 GLN A C 1
ATOM 787 O O . GLN A 1 103 ? 16.001 2.643 -18.753 1.00 98.12 103 GLN A O 1
ATOM 792 N N . LEU A 1 104 ? 14.438 1.074 -18.467 1.00 97.88 104 LEU A N 1
ATOM 793 C CA . LEU A 1 104 ? 15.176 0.025 -19.164 1.00 97.88 104 LEU A CA 1
ATOM 794 C C . LEU A 1 104 ? 15.302 0.280 -20.677 1.00 97.88 104 LEU A C 1
ATOM 796 O O . LEU A 1 104 ? 16.358 0.003 -21.252 1.00 97.88 104 LEU A O 1
ATOM 800 N N . ARG A 1 105 ? 14.272 0.821 -21.342 1.00 98.00 105 ARG A N 1
ATOM 801 C CA . ARG A 1 105 ? 14.377 1.243 -22.754 1.00 98.00 105 ARG A CA 1
ATOM 802 C C . ARG A 1 105 ? 15.380 2.384 -22.925 1.00 98.00 105 ARG A C 1
ATOM 804 O O . ARG A 1 105 ? 16.214 2.326 -23.828 1.00 98.00 105 ARG A O 1
ATOM 811 N N . GLU A 1 106 ? 15.331 3.383 -22.053 1.00 97.38 106 GLU A N 1
ATOM 812 C CA . GLU A 1 106 ? 16.214 4.554 -22.087 1.00 97.38 106 GLU A CA 1
ATOM 813 C C . GLU A 1 106 ? 17.675 4.184 -21.820 1.00 97.38 106 GLU A C 1
ATOM 815 O O . GLU A 1 106 ? 18.570 4.627 -22.545 1.00 97.38 106 GLU A O 1
ATOM 820 N N . ALA A 1 107 ? 17.926 3.308 -20.843 1.00 96.19 107 ALA A N 1
ATOM 821 C CA . ALA A 1 107 ? 19.262 2.800 -20.550 1.00 96.19 107 ALA A CA 1
ATOM 822 C C . ALA A 1 107 ? 19.861 2.039 -21.746 1.00 96.19 107 ALA A C 1
ATOM 824 O O . ALA A 1 107 ? 21.019 2.256 -22.106 1.00 96.19 107 ALA A O 1
ATOM 825 N N . ARG A 1 108 ? 19.061 1.196 -22.418 1.00 95.12 108 ARG A N 1
ATOM 826 C CA . ARG A 1 108 ? 19.484 0.475 -23.634 1.00 95.12 108 ARG A CA 1
ATOM 827 C C . ARG A 1 108 ? 19.808 1.425 -24.781 1.00 95.12 108 ARG A C 1
ATOM 829 O O . ARG A 1 108 ? 20.863 1.299 -25.394 1.00 95.12 108 ARG A O 1
ATOM 836 N N . HIS A 1 109 ? 18.942 2.404 -25.032 1.00 95.19 109 HIS A N 1
ATOM 837 C CA . HIS A 1 109 ? 19.180 3.401 -26.072 1.00 95.19 109 HIS A CA 1
ATOM 838 C C . HIS A 1 109 ? 20.447 4.219 -25.788 1.00 95.19 109 HIS A C 1
ATOM 840 O O . HIS A 1 109 ? 21.264 4.446 -26.680 1.00 95.19 109 HIS A O 1
ATOM 846 N N . SER A 1 110 ? 20.652 4.609 -24.529 1.00 94.38 110 SER A N 1
ATOM 847 C CA . SER A 1 110 ? 21.854 5.322 -24.098 1.00 94.38 110 SER A CA 1
ATOM 848 C C . SER A 1 110 ? 23.113 4.488 -24.341 1.00 94.38 110 SER A C 1
ATOM 850 O O . SER A 1 110 ? 24.082 5.006 -24.893 1.00 94.38 110 SER A O 1
ATOM 852 N N . LEU A 1 111 ? 23.100 3.195 -24.008 1.00 94.06 111 LEU A N 1
ATOM 853 C CA . LEU A 1 111 ? 24.216 2.282 -24.277 1.00 94.06 111 LEU A CA 1
ATOM 854 C C . LEU A 1 111 ? 24.518 2.175 -25.782 1.00 94.06 111 LEU A C 1
ATOM 856 O O . LEU A 1 111 ? 25.678 2.260 -26.192 1.00 94.06 111 LEU A O 1
ATOM 860 N N . ASP A 1 112 ? 23.483 2.039 -26.611 1.00 90.50 112 ASP A N 1
ATOM 861 C CA . ASP A 1 112 ? 23.632 1.964 -28.064 1.00 90.50 112 ASP A CA 1
ATOM 862 C C . ASP A 1 112 ? 24.244 3.244 -28.641 1.00 90.50 112 ASP A C 1
ATOM 864 O O . ASP A 1 112 ? 25.113 3.172 -29.514 1.00 90.50 112 ASP A O 1
ATOM 868 N N . LEU A 1 113 ? 23.847 4.417 -28.139 1.00 90.12 113 LEU A N 1
ATOM 869 C CA . LEU A 1 113 ? 24.449 5.692 -28.529 1.00 90.12 113 LEU A CA 1
ATOM 870 C C . LEU A 1 113 ? 25.926 5.780 -28.129 1.00 90.12 113 LEU A C 1
ATOM 872 O O . LEU A 1 113 ? 26.737 6.215 -28.945 1.00 90.12 113 LEU A O 1
ATOM 876 N N . HIS A 1 114 ? 26.298 5.324 -26.929 1.00 85.06 114 HIS A N 1
ATOM 877 C CA . HIS A 1 114 ? 27.699 5.296 -26.485 1.00 85.06 114 HIS A CA 1
ATOM 878 C C . HIS A 1 114 ? 28.548 4.334 -27.324 1.00 85.06 114 HIS A C 1
ATOM 880 O O . HIS A 1 114 ? 29.652 4.671 -27.760 1.00 85.06 114 HIS A O 1
ATOM 886 N N . ARG A 1 115 ? 28.014 3.150 -27.647 1.00 83.06 115 ARG A N 1
ATOM 887 C CA . ARG A 1 115 ? 28.661 2.223 -28.584 1.00 83.06 115 ARG A CA 1
ATOM 888 C C . ARG A 1 115 ? 28.837 2.879 -29.953 1.00 83.06 115 ARG A C 1
ATOM 890 O O . ARG A 1 115 ? 29.888 2.748 -30.585 1.00 83.06 115 ARG A O 1
ATOM 897 N N . ARG A 1 116 ? 27.817 3.636 -30.379 1.00 75.12 116 ARG A N 1
ATOM 898 C CA . ARG A 1 116 ? 27.789 4.365 -31.646 1.00 75.12 116 ARG A CA 1
ATOM 899 C C . ARG A 1 116 ? 28.568 5.697 -31.664 1.00 75.12 116 ARG A C 1
ATOM 901 O O . ARG A 1 116 ? 28.697 6.319 -32.719 1.00 75.12 116 ARG A O 1
ATOM 908 N N . SER A 1 117 ? 29.120 6.169 -30.563 1.00 73.94 117 SER A N 1
ATOM 909 C CA . SER A 1 117 ? 30.082 7.277 -30.584 1.00 73.94 117 SER A CA 1
ATOM 910 C C . SER A 1 117 ? 31.512 6.734 -30.551 1.00 73.94 117 SER A C 1
ATOM 912 O O . SER A 1 117 ? 32.358 7.190 -31.321 1.00 73.94 117 SER A O 1
ATOM 914 N N . SER A 1 118 ? 31.748 5.666 -29.783 1.00 69.81 118 SER A N 1
ATOM 915 C CA . SER A 1 118 ? 33.042 4.982 -29.667 1.00 69.81 118 SER A CA 1
ATOM 916 C C . SER A 1 118 ? 33.569 4.424 -31.004 1.00 69.81 118 SER A C 1
ATOM 918 O O . SER A 1 118 ? 34.672 4.767 -31.426 1.00 69.81 118 SER A O 1
ATOM 920 N N . TRP A 1 119 ? 32.769 3.651 -31.752 1.00 56.69 119 TRP A N 1
ATOM 921 C CA . TRP A 1 119 ? 33.170 3.101 -33.067 1.00 56.69 119 TRP A CA 1
ATOM 922 C C . TRP A 1 119 ? 33.530 4.171 -34.126 1.00 56.69 119 TRP A C 1
ATOM 924 O O . TRP A 1 119 ? 34.411 3.946 -34.956 1.00 56.69 119 TRP A O 1
ATOM 934 N N . LYS A 1 120 ? 32.907 5.362 -34.082 1.00 58.97 120 LYS A N 1
ATOM 935 C CA . LYS A 1 120 ? 33.212 6.483 -34.988 1.00 58.97 120 LYS A CA 1
ATOM 936 C C . LYS A 1 120 ? 34.537 7.155 -34.626 1.00 58.97 120 LYS A C 1
ATOM 938 O O . LYS A 1 120 ? 35.232 7.617 -35.525 1.00 58.97 120 LYS A O 1
ATOM 943 N N . ALA A 1 121 ? 34.908 7.164 -33.344 1.00 57.75 121 ALA A N 1
ATOM 944 C CA . ALA A 1 121 ? 36.209 7.650 -32.889 1.00 57.75 121 ALA A CA 1
ATOM 945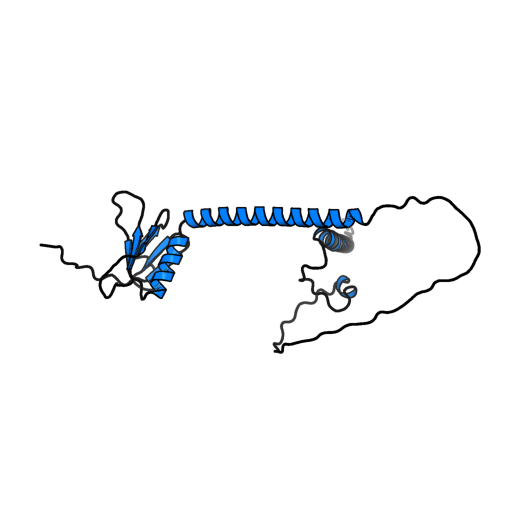 C C . ALA A 1 121 ? 37.360 6.688 -33.247 1.00 57.75 121 ALA A C 1
ATOM 947 O O . ALA A 1 121 ? 38.471 7.136 -33.514 1.00 57.75 121 ALA A O 1
ATOM 948 N N . VAL A 1 122 ? 37.100 5.377 -33.311 1.00 54.97 122 VAL A N 1
ATOM 949 C CA . VAL A 1 122 ? 38.103 4.374 -33.718 1.00 54.97 122 VAL A CA 1
ATOM 950 C C . VAL A 1 122 ? 38.290 4.347 -35.242 1.00 54.97 122 VAL A C 1
ATOM 952 O O . VAL A 1 122 ? 39.420 4.286 -35.724 1.00 54.97 122 VAL A O 1
ATOM 955 N N . SER A 1 123 ? 37.209 4.475 -36.022 1.00 52.19 123 SER A N 1
ATOM 956 C CA . SER A 1 123 ? 37.276 4.450 -37.493 1.00 52.19 123 SER A CA 1
ATOM 957 C C . SER A 1 123 ? 37.996 5.654 -38.116 1.00 52.19 123 SER A C 1
ATOM 959 O O . SER A 1 123 ? 38.467 5.542 -39.245 1.00 52.19 123 SER A O 1
ATOM 961 N N . SER A 1 124 ? 38.106 6.795 -37.427 1.00 55.09 124 SER A N 1
ATOM 962 C CA . SER A 1 124 ? 38.844 7.960 -37.944 1.00 55.09 124 SER A CA 1
ATOM 963 C C . SER A 1 124 ? 40.367 7.834 -37.799 1.00 55.09 124 SER A C 1
ATOM 965 O O . SER A 1 124 ? 41.098 8.582 -38.447 1.00 55.09 124 SER A O 1
ATOM 967 N N . ARG A 1 125 ? 40.863 6.873 -37.002 1.00 48.56 125 ARG A N 1
ATOM 968 C CA . ARG A 1 125 ? 42.301 6.604 -36.812 1.00 48.56 125 ARG A CA 1
ATOM 969 C C . ARG A 1 125 ? 42.866 5.575 -37.805 1.00 48.56 125 ARG A C 1
ATOM 971 O O . ARG A 1 125 ? 44.080 5.460 -37.930 1.00 48.56 125 ARG A O 1
ATOM 978 N N . CYS A 1 126 ? 42.022 4.877 -38.563 1.00 49.31 126 CYS A N 1
ATOM 979 C CA . CYS A 1 126 ? 42.442 3.944 -39.611 1.00 49.31 126 CYS A CA 1
ATOM 980 C C . CYS A 1 126 ? 42.179 4.539 -40.998 1.00 49.31 126 CYS A C 1
ATOM 982 O O . CYS A 1 126 ? 41.320 4.068 -41.738 1.00 49.31 126 CYS A O 1
ATOM 984 N N . LYS A 1 127 ? 42.918 5.592 -41.357 1.00 46.97 127 LYS A N 1
ATOM 985 C CA . LYS A 1 127 ? 43.060 6.001 -42.758 1.00 46.97 127 LYS A CA 1
ATOM 986 C C . LYS A 1 127 ? 44.293 5.263 -43.298 1.00 46.97 127 LYS A C 1
ATOM 988 O O . LYS A 1 127 ? 45.391 5.581 -42.844 1.00 46.97 127 LYS A O 1
ATOM 993 N N . PRO A 1 128 ? 44.162 4.262 -44.188 1.00 44.72 128 PRO A N 1
ATOM 994 C CA . PRO A 1 128 ? 45.326 3.638 -44.802 1.00 44.72 128 PRO A CA 1
ATOM 995 C C . PRO A 1 128 ? 45.993 4.700 -45.676 1.00 44.72 128 PRO A C 1
ATOM 997 O O . PRO A 1 128 ? 45.383 5.174 -46.636 1.00 44.72 128 PRO A O 1
ATOM 1000 N N . GLN A 1 129 ? 47.209 5.128 -45.335 1.00 45.97 129 GLN A N 1
ATOM 1001 C CA . GLN A 1 129 ? 48.049 5.765 -46.343 1.00 45.97 129 GLN A CA 1
ATOM 1002 C C . GLN A 1 129 ? 48.420 4.687 -47.363 1.00 45.97 129 GLN A C 1
ATOM 1004 O O . GLN A 1 129 ? 48.848 3.594 -46.990 1.00 45.97 129 GLN A O 1
ATOM 1009 N N . ALA A 1 130 ? 48.156 4.976 -48.635 1.00 42.41 130 ALA A N 1
ATOM 1010 C CA . ALA A 1 130 ? 48.487 4.102 -49.748 1.00 42.41 130 ALA A CA 1
ATOM 1011 C C . ALA A 1 130 ? 50.004 3.822 -49.758 1.00 42.41 130 ALA A C 1
ATOM 1013 O O . ALA A 1 130 ? 50.782 4.759 -49.567 1.00 42.41 130 ALA A O 1
ATOM 1014 N N . PRO A 1 131 ? 50.442 2.566 -49.958 1.00 44.03 131 PRO A N 1
ATOM 1015 C CA . PRO A 1 131 ? 51.853 2.262 -50.109 1.00 44.03 131 PRO A CA 1
ATOM 1016 C C . PRO A 1 131 ? 52.271 2.602 -51.541 1.00 44.03 131 PRO A C 1
ATOM 1018 O O . PRO A 1 131 ? 52.106 1.789 -52.450 1.00 44.03 131 PRO A O 1
ATOM 1021 N N . ASP A 1 132 ? 52.798 3.810 -51.741 1.00 39.41 132 ASP A N 1
ATOM 1022 C CA . ASP A 1 132 ? 53.528 4.127 -52.963 1.00 39.41 132 ASP A CA 1
ATOM 1023 C C . ASP A 1 132 ? 54.915 3.475 -52.945 1.00 39.41 132 ASP A C 1
ATOM 1025 O O . ASP A 1 132 ? 55.615 3.375 -51.935 1.00 39.41 132 ASP A O 1
ATOM 1029 N N . CYS A 1 133 ? 55.240 2.954 -54.116 1.00 35.09 133 CYS A N 1
ATOM 1030 C CA . CYS A 1 133 ? 56.266 1.984 -54.428 1.00 35.09 133 CYS A CA 1
ATOM 1031 C C . CYS A 1 133 ? 57.682 2.601 -54.472 1.00 35.09 133 CYS A C 1
ATOM 1033 O O . CYS A 1 133 ? 57.926 3.534 -55.228 1.00 35.09 133 CYS A O 1
ATOM 1035 N N . TRP A 1 134 ? 58.602 1.980 -53.723 1.00 28.52 134 TRP A N 1
ATOM 1036 C CA . TRP A 1 134 ? 60.043 1.777 -53.981 1.00 28.52 134 TRP A CA 1
ATOM 1037 C C . TRP A 1 134 ? 61.023 2.968 -54.031 1.00 28.52 134 TRP A C 1
ATOM 1039 O O . TRP A 1 134 ? 61.004 3.807 -54.925 1.00 28.52 134 TRP A O 1
ATOM 1049 N N . SER A 1 135 ? 62.068 2.864 -53.198 1.00 33.44 135 SER A N 1
ATOM 1050 C CA . SER A 1 135 ? 63.474 2.896 -53.648 1.00 33.44 135 SER A CA 1
ATOM 1051 C C . SER A 1 135 ? 64.370 2.083 -52.686 1.00 33.44 135 SER A C 1
ATOM 1053 O O . SER A 1 135 ? 64.125 2.116 -51.480 1.00 33.44 135 SER A O 1
ATOM 1055 N N . PRO A 1 136 ? 65.371 1.329 -53.187 1.00 46.88 136 PRO A N 1
ATOM 1056 C CA . PRO A 1 136 ? 66.206 0.425 -52.394 1.00 46.88 136 PRO A CA 1
ATOM 1057 C C . PRO A 1 136 ? 67.498 1.102 -51.909 1.00 46.88 136 PRO A C 1
ATOM 1059 O O . PRO A 1 136 ? 68.127 1.844 -52.661 1.00 46.88 136 PRO A O 1
ATOM 1062 N N . GLY A 1 137 ? 67.950 0.800 -50.688 1.00 31.20 137 GLY A N 1
ATOM 1063 C CA . GLY A 1 137 ? 69.252 1.282 -50.224 1.00 31.20 137 GLY A CA 1
ATOM 1064 C C . GLY A 1 137 ? 69.636 0.877 -48.804 1.00 31.20 137 GLY A C 1
ATOM 1065 O O . GLY A 1 137 ? 69.300 1.578 -47.862 1.00 31.20 137 GLY A O 1
ATOM 1066 N N . LEU A 1 138 ? 70.413 -0.207 -48.727 1.00 39.34 138 LEU A N 1
ATOM 1067 C CA . LEU A 1 138 ? 71.491 -0.472 -47.764 1.00 39.34 138 LEU A CA 1
ATOM 1068 C C . LEU A 1 138 ? 71.167 -0.732 -46.271 1.00 39.34 138 LEU A C 1
ATOM 1070 O O . LEU A 1 138 ? 70.948 0.169 -45.476 1.00 39.34 138 LEU A O 1
ATOM 1074 N N . GLU A 1 139 ? 71.240 -2.030 -45.955 1.00 40.41 139 GLU A N 1
ATOM 1075 C CA . GLU A 1 139 ? 72.020 -2.696 -44.893 1.00 40.41 139 GLU A CA 1
ATOM 1076 C C . GLU A 1 139 ? 71.949 -2.286 -43.404 1.00 40.41 139 GLU A C 1
ATOM 1078 O O . GLU A 1 139 ? 71.951 -1.122 -43.022 1.00 40.41 139 GLU A O 1
ATOM 1083 N N . ASN A 1 140 ? 72.064 -3.340 -42.579 1.00 34.56 140 ASN A N 1
ATOM 1084 C CA . ASN A 1 140 ? 72.264 -3.401 -41.122 1.00 34.56 140 ASN A CA 1
ATOM 1085 C C . ASN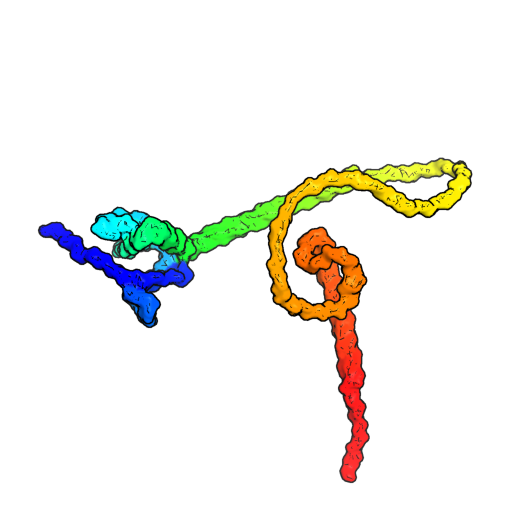 A 1 140 ? 70.990 -3.165 -40.292 1.00 34.56 140 ASN A C 1
ATOM 1087 O O . ASN A 1 140 ? 70.308 -2.166 -40.429 1.00 34.56 140 ASN A O 1
ATOM 1091 N N . GLY A 1 141 ? 70.556 -4.027 -39.377 1.00 36.31 141 GLY A N 1
ATOM 1092 C CA . GLY A 1 141 ? 71.180 -5.150 -38.691 1.00 36.31 141 GLY A CA 1
ATOM 1093 C C . GLY A 1 141 ? 70.599 -5.161 -37.271 1.00 36.31 141 GLY A C 1
ATOM 1094 O O . GLY A 1 141 ? 70.812 -4.217 -36.528 1.00 36.31 141 GLY A O 1
ATOM 1095 N N . HIS A 1 142 ? 69.852 -6.217 -36.933 1.00 34.12 142 HIS A N 1
ATOM 1096 C CA . HIS A 1 142 ? 69.411 -6.640 -35.592 1.00 34.12 142 HIS A CA 1
ATOM 1097 C C . HIS A 1 142 ? 68.600 -5.659 -34.713 1.00 34.12 142 HIS A C 1
ATOM 1099 O O . HIS A 1 142 ? 69.089 -4.657 -34.204 1.00 34.12 142 HIS A O 1
ATOM 1105 N N . SER A 1 143 ? 67.359 -6.047 -34.395 1.00 32.28 143 SER A N 1
ATOM 1106 C CA . SER A 1 143 ? 66.580 -5.484 -33.285 1.00 32.28 143 SER A CA 1
ATOM 1107 C C . SER A 1 143 ? 66.109 -6.603 -32.355 1.00 32.28 143 SER A C 1
ATOM 1109 O O . SER A 1 143 ? 65.225 -7.381 -32.700 1.00 32.28 143 SER A O 1
ATOM 1111 N N . LEU A 1 144 ? 66.694 -6.660 -31.160 1.00 36.47 144 LEU A N 1
ATOM 1112 C CA . LEU A 1 144 ? 66.048 -7.185 -29.960 1.00 36.47 144 LEU A CA 1
ATOM 1113 C C . LEU A 1 144 ? 65.874 -5.986 -29.032 1.00 36.47 144 LEU A C 1
ATOM 1115 O O . LEU A 1 144 ? 66.857 -5.450 -28.530 1.00 36.47 144 LEU A O 1
ATOM 1119 N N . SER A 1 145 ? 64.634 -5.545 -28.837 1.00 31.73 145 SER A N 1
ATOM 1120 C CA . SER A 1 145 ? 64.302 -4.537 -27.835 1.00 31.73 145 SER A CA 1
ATOM 1121 C C . SER A 1 145 ? 63.387 -5.178 -26.806 1.00 31.73 145 SER A C 1
ATOM 1123 O O . SER A 1 145 ? 62.254 -5.563 -27.102 1.00 31.73 145 SER A O 1
ATOM 1125 N N . ARG A 1 146 ? 63.935 -5.324 -25.602 1.00 39.81 146 ARG A N 1
ATOM 1126 C CA . ARG A 1 146 ? 63.196 -5.554 -24.373 1.00 39.81 146 ARG A CA 1
ATOM 1127 C C . ARG A 1 146 ? 63.441 -4.350 -23.462 1.00 39.81 146 ARG A C 1
ATOM 1129 O O . ARG A 1 146 ? 64.572 -3.887 -23.358 1.00 39.81 146 ARG A O 1
ATOM 1136 N N . ASP A 1 147 ? 62.357 -3.967 -22.795 1.00 30.72 147 ASP A N 1
ATOM 1137 C CA . ASP A 1 147 ? 62.280 -3.400 -21.447 1.00 30.72 147 ASP A CA 1
ATOM 1138 C C . ASP A 1 147 ? 62.202 -1.871 -21.215 1.00 30.72 147 ASP A C 1
ATOM 1140 O O . ASP A 1 147 ? 63.144 -1.110 -21.401 1.00 30.72 147 ASP A O 1
ATOM 1144 N N . CYS A 1 148 ? 61.045 -1.530 -20.623 1.00 28.66 148 CYS A N 1
ATOM 1145 C CA . CYS A 1 148 ? 60.843 -0.825 -19.346 1.00 28.66 148 CYS A CA 1
ATOM 1146 C C . CYS A 1 148 ? 60.503 0.682 -19.294 1.00 28.66 148 CYS A C 1
ATOM 1148 O O . CYS A 1 148 ? 61.126 1.542 -19.905 1.00 28.66 148 CYS A O 1
ATOM 1150 N N . SER A 1 149 ? 59.469 0.928 -18.474 1.00 37.66 149 SER A N 1
ATOM 1151 C CA . SER A 1 149 ? 58.748 2.155 -18.085 1.00 37.66 149 SER A CA 1
ATOM 1152 C C . SER A 1 149 ? 59.581 3.219 -17.340 1.00 37.66 149 SER A C 1
ATOM 1154 O O . SER A 1 149 ? 60.724 2.947 -16.975 1.00 37.66 149 SER A O 1
ATOM 1156 N N . PRO A 1 150 ? 58.984 4.391 -16.993 1.00 41.06 150 PRO A N 1
ATOM 1157 C CA . PRO A 1 150 ? 58.671 4.629 -15.566 1.00 41.06 150 PRO A CA 1
ATOM 1158 C C . PRO A 1 150 ? 57.430 5.508 -15.208 1.00 41.06 150 PRO A C 1
ATOM 1160 O O . PRO A 1 150 ? 57.065 6.444 -15.907 1.00 41.06 150 PRO A O 1
ATOM 1163 N N . MET A 1 151 ? 56.841 5.139 -14.057 1.00 32.50 151 MET A N 1
ATOM 1164 C CA . MET A 1 151 ? 56.120 5.830 -12.952 1.00 32.50 151 MET A CA 1
ATOM 1165 C C . MET A 1 151 ? 55.567 7.282 -12.985 1.00 32.50 151 MET A C 1
ATOM 1167 O O . MET A 1 151 ? 56.238 8.226 -13.382 1.00 32.50 151 MET A O 1
ATOM 1171 N N . GLY A 1 152 ? 54.432 7.432 -12.270 1.00 28.38 152 GLY A N 1
ATOM 1172 C CA . GLY A 1 152 ? 54.011 8.581 -11.430 1.00 28.38 152 GLY A CA 1
ATOM 1173 C C . GLY A 1 152 ? 52.647 8.281 -10.761 1.00 28.38 152 GLY A C 1
ATOM 1174 O O . GLY A 1 152 ? 51.644 8.238 -11.460 1.00 28.38 152 GLY A O 1
ATOM 1175 N N . LEU A 1 153 ? 52.581 7.703 -9.550 1.00 31.36 153 LEU A N 1
ATOM 1176 C CA . LEU A 1 153 ? 52.515 8.303 -8.194 1.00 31.36 153 LEU A CA 1
ATOM 1177 C C . LEU A 1 153 ? 51.320 9.254 -7.949 1.00 31.36 153 LEU A C 1
ATOM 1179 O O . LEU A 1 153 ? 51.362 10.373 -8.438 1.00 31.36 153 LEU A O 1
ATOM 1183 N N . VAL A 1 154 ? 50.342 8.830 -7.128 1.00 31.56 154 VAL A N 1
ATOM 1184 C CA . VAL A 1 154 ? 49.820 9.516 -5.913 1.00 31.56 154 VAL A CA 1
ATOM 1185 C C . VAL A 1 154 ? 48.961 8.511 -5.113 1.00 31.56 154 VAL A C 1
ATOM 1187 O O . VAL A 1 154 ? 48.028 7.918 -5.648 1.00 31.56 154 VAL A O 1
ATOM 1190 N N . GLU A 1 155 ? 49.321 8.319 -3.842 1.00 38.72 155 GLU A N 1
ATOM 1191 C CA . GLU A 1 155 ? 48.599 7.597 -2.776 1.00 38.72 155 GLU A CA 1
ATOM 1192 C C . GLU A 1 155 ? 47.541 8.494 -2.111 1.00 38.72 155 GLU A C 1
ATOM 1194 O O . GLU A 1 155 ? 47.790 9.697 -2.055 1.00 38.72 155 GLU A O 1
ATOM 1199 N N . GLU A 1 156 ? 46.466 7.925 -1.523 1.00 31.80 156 GLU A N 1
ATOM 1200 C CA . GLU A 1 156 ? 46.030 8.243 -0.136 1.00 31.80 156 GLU A CA 1
ATOM 1201 C C . GLU A 1 156 ? 44.785 7.460 0.384 1.00 31.80 156 GLU A C 1
ATOM 1203 O O . GLU A 1 156 ? 43.820 7.228 -0.341 1.00 31.80 156 GLU A O 1
ATOM 1208 N N . VAL A 1 157 ? 44.828 7.178 1.700 1.00 30.31 157 VAL A N 1
ATOM 1209 C CA . VAL A 1 157 ? 43.791 6.815 2.704 1.00 30.31 157 VAL A CA 1
ATOM 1210 C C . VAL A 1 157 ? 43.061 5.451 2.695 1.00 30.31 157 VAL A C 1
ATOM 1212 O O . VAL A 1 157 ? 42.203 5.178 1.861 1.00 30.31 157 VAL A O 1
ATOM 1215 N N . GLY A 1 158 ? 43.184 4.722 3.825 1.00 26.34 158 GLY A N 1
ATOM 1216 C CA . GLY A 1 158 ? 41.986 4.248 4.558 1.00 26.34 158 GLY A CA 1
ATOM 1217 C C . GLY A 1 158 ? 41.984 2.829 5.151 1.00 26.34 158 GLY A C 1
ATOM 1218 O O . GLY A 1 158 ? 41.747 1.851 4.460 1.00 26.34 158 GLY A O 1
ATOM 1219 N N . SER A 1 159 ? 42.155 2.727 6.470 1.00 30.75 159 SER A N 1
ATOM 1220 C CA . SER A 1 159 ? 42.337 1.512 7.289 1.00 30.75 159 SER A CA 1
ATOM 1221 C C . SER A 1 159 ? 41.095 0.640 7.627 1.00 30.75 159 SER A C 1
ATOM 1223 O O . SER A 1 159 ? 40.060 1.180 8.005 1.00 30.75 159 SER A O 1
ATOM 1225 N N . ARG A 1 160 ? 41.355 -0.688 7.780 1.00 33.34 160 ARG A N 1
ATOM 1226 C CA . ARG A 1 160 ? 40.816 -1.705 8.756 1.00 33.34 160 ARG A CA 1
ATOM 1227 C C . ARG A 1 160 ? 39.403 -2.334 8.568 1.00 33.34 160 ARG A C 1
ATOM 1229 O O . ARG A 1 160 ? 38.572 -1.705 7.934 1.00 33.34 160 ARG A O 1
ATOM 1236 N N . PRO A 1 161 ? 39.053 -3.492 9.218 1.00 39.38 161 PRO A N 1
ATOM 1237 C CA . PRO A 1 161 ? 39.832 -4.508 9.967 1.00 39.38 161 PRO A CA 1
ATOM 1238 C C . PRO A 1 161 ? 39.541 -5.999 9.581 1.00 39.38 161 PRO A C 1
ATOM 1240 O O . PRO A 1 161 ? 38.803 -6.311 8.657 1.00 39.38 161 PRO A O 1
ATOM 1243 N N . ALA A 1 162 ? 40.161 -6.920 10.332 1.00 39.00 162 ALA A N 1
ATOM 1244 C CA . ALA A 1 162 ? 40.158 -8.382 10.212 1.00 39.00 162 ALA A CA 1
ATOM 1245 C C . ALA A 1 162 ? 38.809 -9.105 10.451 1.00 39.00 162 ALA A C 1
ATOM 1247 O O . ALA A 1 162 ? 38.027 -8.706 11.309 1.00 39.00 162 ALA A O 1
ATOM 1248 N N . GLY A 1 163 ? 38.634 -10.270 9.809 1.00 27.48 163 GLY A N 1
ATOM 1249 C CA . GLY A 1 163 ? 37.608 -11.270 10.133 1.00 27.48 163 GLY A CA 1
ATOM 1250 C C . GLY A 1 163 ? 37.924 -12.627 9.493 1.00 27.48 163 GLY A C 1
ATOM 1251 O O . GLY A 1 163 ? 38.022 -12.737 8.277 1.00 27.48 163 GLY A O 1
ATOM 1252 N N . ARG A 1 164 ? 38.151 -13.651 10.322 1.00 31.95 164 ARG A N 1
ATOM 1253 C CA . ARG A 1 164 ? 38.509 -15.022 9.926 1.00 31.95 164 ARG A CA 1
ATOM 1254 C C . ARG A 1 164 ? 37.361 -15.759 9.220 1.00 31.95 164 ARG A C 1
ATOM 1256 O O . ARG A 1 164 ? 36.263 -15.799 9.753 1.00 31.95 164 ARG A O 1
ATOM 1263 N N . GLY A 1 165 ? 37.722 -16.488 8.161 1.00 33.97 165 GLY A N 1
ATOM 1264 C CA . GLY A 1 165 ? 37.512 -17.938 8.056 1.00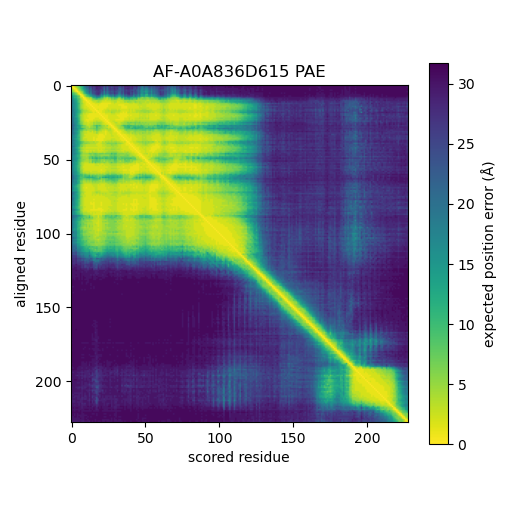 33.97 165 GLY A CA 1
ATOM 1265 C C . GLY A 1 165 ? 36.136 -18.441 7.618 1.00 33.97 165 GLY A C 1
ATOM 1266 O O . GLY A 1 165 ? 35.261 -18.651 8.450 1.00 33.97 165 GLY A O 1
ATOM 1267 N N . LEU A 1 166 ? 36.026 -18.816 6.342 1.00 30.22 166 LEU A N 1
ATOM 1268 C CA . LEU A 1 166 ? 35.174 -19.922 5.910 1.00 30.22 166 LEU A CA 1
ATOM 1269 C C . LEU A 1 166 ? 35.858 -20.605 4.719 1.00 30.22 166 LEU A C 1
ATOM 1271 O O . LEU A 1 166 ? 36.167 -19.949 3.730 1.00 30.22 166 LEU A O 1
ATOM 1275 N N . ALA A 1 167 ? 36.183 -21.887 4.874 1.00 34.50 167 ALA A N 1
ATOM 1276 C CA . ALA A 1 167 ? 36.925 -22.676 3.900 1.00 34.50 167 ALA A CA 1
ATOM 1277 C C . ALA A 1 167 ? 36.120 -22.823 2.601 1.00 34.50 167 ALA A C 1
ATOM 1279 O O . ALA A 1 167 ? 35.070 -23.465 2.577 1.00 34.50 167 ALA A O 1
ATOM 1280 N N . GLU A 1 168 ? 36.625 -22.199 1.542 1.00 32.38 168 GLU A N 1
ATOM 1281 C CA . GLU A 1 168 ? 36.118 -22.307 0.183 1.00 32.38 168 GLU A CA 1
ATOM 1282 C C . GLU A 1 168 ? 36.676 -23.596 -0.431 1.00 32.38 168 GLU A C 1
ATOM 1284 O O . GLU A 1 168 ? 37.876 -23.865 -0.381 1.00 32.38 168 GLU A O 1
ATOM 1289 N N . TRP A 1 169 ? 35.785 -24.449 -0.928 1.00 30.59 169 TRP A N 1
ATOM 1290 C CA . TRP A 1 169 ? 36.132 -25.736 -1.520 1.00 30.59 169 TRP A CA 1
ATOM 1291 C C . TRP A 1 169 ? 36.875 -25.476 -2.837 1.00 30.59 169 TRP A C 1
ATOM 1293 O O . TRP A 1 169 ? 36.261 -25.129 -3.844 1.00 30.59 169 TRP A O 1
ATOM 1303 N N . GLU A 1 170 ? 38.203 -25.595 -2.823 1.00 35.81 170 GLU A N 1
ATOM 1304 C CA . GLU A 1 170 ? 39.047 -25.369 -3.997 1.00 35.81 170 GLU A CA 1
ATOM 1305 C C . GLU A 1 170 ? 38.739 -26.398 -5.097 1.00 35.81 170 GLU A C 1
ATOM 1307 O O . GLU A 1 170 ? 39.176 -27.549 -5.059 1.00 35.81 170 GLU A O 1
ATOM 1312 N N . LEU A 1 171 ? 38.000 -25.970 -6.121 1.00 42.16 171 LEU A N 1
ATOM 1313 C CA . LEU A 1 171 ? 37.977 -26.626 -7.425 1.00 42.16 171 LEU A CA 1
ATOM 1314 C C . LEU A 1 171 ? 39.311 -26.324 -8.122 1.00 42.16 171 LEU A C 1
ATOM 1316 O O . LEU A 1 171 ? 39.437 -25.371 -8.889 1.00 42.16 171 LEU A O 1
ATOM 1320 N N . GLN A 1 172 ? 40.338 -27.120 -7.823 1.00 43.97 172 GLN A N 1
ATOM 1321 C CA . GLN A 1 172 ? 41.618 -27.089 -8.535 1.00 43.97 172 GLN A CA 1
ATOM 1322 C C . GLN A 1 172 ? 41.458 -27.728 -9.920 1.00 43.97 172 GLN A C 1
ATOM 1324 O O . GLN A 1 172 ? 41.828 -28.874 -10.161 1.00 43.97 172 GLN A O 1
ATOM 1329 N N . GLY A 1 173 ? 40.860 -26.960 -10.832 1.00 47.47 173 GLY A N 1
ATOM 1330 C CA . GLY A 1 173 ? 40.943 -27.183 -12.270 1.00 47.47 173 GLY A CA 1
ATOM 1331 C C . GLY A 1 173 ? 42.195 -26.511 -12.859 1.00 47.47 173 GLY A C 1
ATOM 1332 O O . GLY A 1 173 ? 42.691 -25.532 -12.294 1.00 47.47 173 GLY A O 1
ATOM 1333 N N . PRO A 1 174 ? 42.711 -26.971 -14.013 1.00 44.56 174 PRO A N 1
ATOM 1334 C CA . PRO A 1 174 ? 43.915 -26.412 -14.644 1.00 44.56 174 PRO A CA 1
ATOM 1335 C C . PRO A 1 174 ? 43.819 -24.910 -14.972 1.00 44.56 174 PRO A C 1
ATOM 1337 O O . PRO A 1 174 ? 44.844 -24.237 -15.080 1.00 44.56 174 PRO A O 1
ATOM 1340 N N . ALA A 1 175 ? 42.605 -24.360 -15.088 1.00 42.78 175 ALA A N 1
ATOM 1341 C CA . ALA A 1 175 ? 42.370 -22.933 -15.316 1.00 42.78 175 ALA A CA 1
ATOM 1342 C C . ALA A 1 175 ? 42.859 -22.038 -14.158 1.00 42.78 175 ALA A C 1
ATOM 1344 O O . ALA A 1 175 ? 43.247 -20.892 -14.390 1.00 42.78 175 ALA A O 1
ATOM 1345 N N . SER A 1 176 ? 42.939 -22.569 -12.934 1.00 47.19 176 SER A N 1
ATOM 1346 C CA . SER A 1 176 ? 43.462 -21.844 -11.770 1.00 47.19 176 SER A CA 1
ATOM 1347 C C . SER A 1 176 ? 44.976 -21.608 -11.846 1.00 47.19 176 SER A C 1
ATOM 1349 O O . SER A 1 176 ? 45.492 -20.730 -11.161 1.00 47.19 176 SER A O 1
ATOM 1351 N N . LEU A 1 177 ? 45.698 -22.353 -12.695 1.00 45.22 177 LEU A N 1
ATOM 1352 C CA . LEU A 1 177 ? 47.156 -22.253 -12.830 1.00 45.22 177 LEU A CA 1
ATOM 1353 C C . LEU A 1 177 ? 47.612 -21.219 -13.873 1.00 45.22 177 LEU A C 1
ATOM 1355 O O . LEU A 1 177 ? 48.784 -20.848 -13.874 1.00 45.22 177 LEU A O 1
ATOM 1359 N N . LEU A 1 178 ? 46.712 -20.730 -14.736 1.00 43.84 178 LEU A N 1
ATOM 1360 C CA . LEU A 1 178 ? 47.023 -19.680 -15.722 1.00 43.84 178 LEU A CA 1
ATOM 1361 C C . LEU A 1 178 ? 46.562 -18.282 -15.295 1.00 43.84 178 LEU A C 1
ATOM 1363 O O . LEU A 1 178 ? 46.992 -17.286 -15.879 1.00 43.84 178 LEU A O 1
ATOM 1367 N N . LEU A 1 179 ? 45.733 -18.183 -14.255 1.00 48.66 179 LEU A N 1
ATOM 1368 C CA . LEU A 1 179 ? 45.390 -16.912 -13.630 1.00 48.66 179 LEU A CA 1
ATOM 1369 C C . LEU A 1 179 ? 46.547 -16.469 -12.731 1.00 48.66 179 LEU A C 1
ATOM 1371 O O . LEU A 1 179 ? 46.613 -16.778 -11.543 1.00 48.66 179 LEU A O 1
ATOM 1375 N N . GLY A 1 180 ? 47.481 -15.724 -13.324 1.00 37.38 180 GLY A N 1
ATOM 1376 C CA . GLY A 1 180 ? 48.478 -14.968 -12.581 1.00 37.38 180 GLY A CA 1
ATOM 1377 C C . GLY A 1 180 ? 47.809 -14.162 -11.464 1.00 37.38 180 GLY A C 1
ATOM 1378 O O . GLY A 1 180 ? 46.913 -13.359 -11.716 1.00 3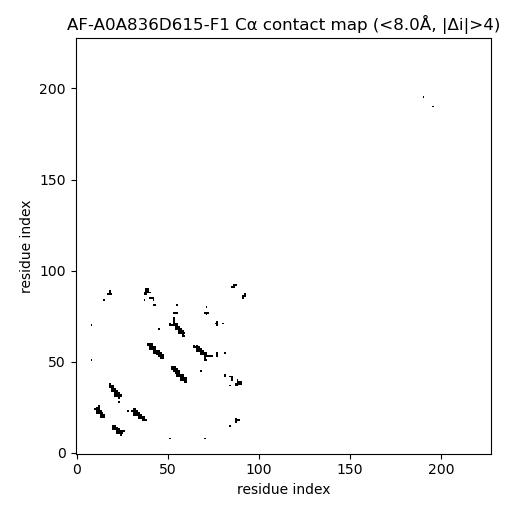7.38 180 GLY A O 1
ATOM 1379 N N . ARG A 1 181 ? 48.245 -14.442 -10.232 1.00 46.00 181 ARG A N 1
ATOM 1380 C CA . ARG A 1 181 ? 48.014 -13.732 -8.966 1.00 46.00 181 ARG A CA 1
ATOM 1381 C C . ARG A 1 181 ? 47.215 -12.424 -9.107 1.00 46.00 181 ARG A C 1
ATOM 1383 O O . ARG A 1 181 ? 47.807 -11.366 -9.297 1.00 46.00 181 ARG A O 1
ATOM 1390 N N . GLY A 1 182 ? 45.892 -12.495 -8.927 1.00 43.50 182 GLY A N 1
ATOM 1391 C CA . GLY A 1 182 ? 45.092 -11.308 -8.597 1.00 43.50 182 GLY A CA 1
ATOM 1392 C C . GLY A 1 182 ? 43.762 -11.089 -9.314 1.00 43.50 182 GLY A C 1
ATOM 1393 O O . GLY A 1 182 ? 43.244 -9.984 -9.202 1.00 43.50 182 GLY A O 1
ATOM 1394 N N . GLN A 1 183 ? 43.175 -12.063 -10.017 1.00 40.72 183 GLN A N 1
ATOM 1395 C CA . GLN A 1 183 ? 41.840 -11.865 -10.603 1.00 40.72 183 GLN A CA 1
ATOM 1396 C C . GLN A 1 183 ? 40.830 -12.883 -10.072 1.00 40.72 183 GLN A C 1
ATOM 1398 O O . GLN A 1 183 ? 40.889 -14.071 -10.371 1.00 40.72 183 GLN A O 1
ATOM 1403 N N . SER A 1 184 ? 39.929 -12.367 -9.233 1.00 40.84 184 SER A N 1
ATOM 1404 C CA . SER A 1 184 ? 38.725 -13.039 -8.749 1.00 40.84 184 SER A CA 1
ATOM 1405 C C . SER A 1 184 ? 37.723 -13.199 -9.903 1.00 40.84 184 SER A C 1
ATOM 1407 O O . SER A 1 184 ? 37.585 -12.269 -10.702 1.00 40.84 184 SER A O 1
ATOM 1409 N N . PRO A 1 185 ? 36.979 -14.318 -9.993 1.00 46.12 185 PRO A N 1
ATOM 1410 C CA . PRO A 1 185 ? 36.007 -14.567 -11.064 1.00 46.12 185 PRO A CA 1
ATOM 1411 C C . PRO A 1 185 ? 34.767 -13.653 -11.007 1.00 46.12 185 PRO A C 1
ATOM 1413 O O . PRO A 1 185 ? 33.868 -13.784 -11.835 1.00 46.12 185 PRO A O 1
ATOM 1416 N N . VAL A 1 186 ? 34.705 -12.722 -10.049 1.00 40.12 186 VAL A N 1
ATOM 1417 C CA . VAL A 1 186 ? 33.563 -11.828 -9.809 1.00 40.12 186 VAL A CA 1
ATOM 1418 C C . VAL A 1 186 ? 33.980 -10.359 -9.951 1.00 40.12 186 VAL A C 1
ATOM 1420 O O . VAL A 1 186 ? 33.749 -9.545 -9.063 1.00 40.12 186 VAL A O 1
ATOM 1423 N N . SER A 1 187 ? 34.597 -10.007 -11.081 1.00 38.84 187 SER A N 1
ATOM 1424 C CA . SER A 1 187 ? 34.784 -8.607 -11.485 1.00 38.84 187 SER A CA 1
ATOM 1425 C C . SER A 1 187 ? 34.267 -8.405 -12.916 1.00 38.84 187 SER A C 1
ATOM 1427 O O . SER A 1 187 ? 34.695 -9.138 -13.809 1.00 38.84 187 SER A O 1
ATOM 1429 N N . PRO A 1 188 ? 33.376 -7.430 -13.192 1.00 44.75 188 PRO A N 1
ATOM 1430 C CA . PRO A 1 188 ? 32.728 -7.279 -14.503 1.00 44.75 188 PRO A CA 1
ATOM 1431 C C . PRO A 1 188 ? 33.624 -6.730 -15.628 1.00 44.75 188 PRO A C 1
ATOM 1433 O O . PRO A 1 188 ? 33.109 -6.385 -16.688 1.00 44.75 188 PRO A O 1
ATOM 1436 N N . GLU A 1 189 ? 34.935 -6.587 -15.425 1.00 49.59 189 GLU A N 1
ATOM 1437 C CA . GLU A 1 189 ? 35.758 -5.703 -16.263 1.00 49.59 189 GLU A CA 1
ATOM 1438 C C . GLU A 1 189 ? 36.648 -6.387 -17.311 1.00 49.59 189 GLU A C 1
ATOM 1440 O O . GLU A 1 189 ? 37.311 -5.675 -18.061 1.00 49.59 189 GLU A O 1
ATOM 1445 N N . THR A 1 190 ? 36.673 -7.721 -17.457 1.00 56.69 190 THR A N 1
ATOM 1446 C CA . THR A 1 190 ? 37.666 -8.339 -18.374 1.00 56.69 190 THR A CA 1
ATOM 1447 C C . THR A 1 190 ? 37.211 -9.481 -19.290 1.00 56.69 190 THR A C 1
ATOM 1449 O O . THR A 1 190 ? 38.030 -9.950 -20.079 1.00 56.69 190 THR A O 1
ATOM 1452 N N . SER A 1 191 ? 35.939 -9.905 -19.335 1.00 56.84 191 SER A N 1
ATOM 1453 C CA . SER A 1 191 ? 35.510 -10.839 -20.402 1.00 56.84 191 SER A CA 1
ATOM 1454 C C . SER A 1 191 ? 34.023 -10.774 -20.780 1.00 56.84 191 SER A C 1
ATOM 1456 O O . SER A 1 191 ? 33.137 -10.682 -19.937 1.00 56.84 191 SER A O 1
ATOM 1458 N N . CYS A 1 192 ? 33.744 -10.817 -22.090 1.00 74.62 192 CYS A N 1
ATOM 1459 C CA . CYS A 1 192 ? 32.391 -10.879 -22.648 1.00 74.62 192 CYS A CA 1
ATOM 1460 C C . CYS A 1 192 ? 31.807 -12.295 -22.491 1.00 74.62 192 CYS A C 1
ATOM 1462 O O . CYS A 1 192 ? 32.533 -13.282 -22.626 1.00 74.62 192 CYS A O 1
ATOM 1464 N N . PHE A 1 193 ? 30.488 -12.405 -22.275 1.00 68.81 193 PHE A N 1
ATOM 1465 C CA . PHE A 1 193 ? 29.770 -13.680 -22.115 1.00 68.81 193 PHE A CA 1
ATOM 1466 C C . PHE A 1 193 ? 30.100 -14.711 -23.207 1.00 68.81 193 PHE A C 1
ATOM 1468 O O . PHE A 1 193 ? 30.235 -15.891 -22.903 1.00 68.81 193 PHE A O 1
ATOM 1475 N N . SER A 1 194 ? 30.288 -14.284 -24.461 1.00 68.44 194 SER A N 1
ATOM 1476 C CA . SER A 1 194 ? 30.643 -15.183 -25.568 1.00 68.44 194 SER A CA 1
ATOM 1477 C C . SER A 1 194 ? 31.981 -15.893 -25.351 1.00 68.44 194 SER A C 1
ATOM 1479 O O . SER A 1 194 ? 32.090 -17.085 -25.613 1.00 68.44 194 SER A O 1
ATOM 1481 N N . THR A 1 195 ? 32.981 -15.181 -24.829 1.00 77.19 195 THR A N 1
ATOM 1482 C CA . THR A 1 195 ? 34.313 -15.732 -24.559 1.00 77.19 195 THR A CA 1
ATOM 1483 C C . THR A 1 195 ? 34.257 -16.711 -23.392 1.00 77.19 195 THR A C 1
ATOM 1485 O O . THR A 1 195 ? 34.781 -17.814 -23.498 1.00 77.19 195 THR A O 1
ATOM 1488 N N . LEU A 1 196 ? 33.549 -16.361 -22.313 1.00 84.12 196 LEU A N 1
ATOM 1489 C CA . LEU A 1 196 ? 33.350 -17.274 -21.184 1.00 84.12 196 LEU A CA 1
ATOM 1490 C C . LEU A 1 196 ? 32.602 -18.543 -21.608 1.00 84.12 196 LEU A C 1
ATOM 1492 O O . LEU A 1 196 ? 33.000 -19.648 -21.247 1.00 84.12 196 LEU A O 1
ATOM 1496 N N . HIS A 1 197 ? 31.551 -18.397 -22.415 1.00 81.81 197 HIS A N 1
ATOM 1497 C CA . HIS A 1 197 ? 30.762 -19.522 -22.905 1.00 81.81 197 HIS A CA 1
ATOM 1498 C C . HIS A 1 197 ? 31.588 -20.462 -23.797 1.00 81.81 197 HIS A C 1
ATOM 1500 O O . HIS A 1 197 ? 31.419 -21.679 -23.735 1.00 81.81 197 HIS A O 1
ATOM 1506 N N . GLU A 1 198 ? 32.490 -19.930 -24.623 1.00 85.62 198 GLU A N 1
ATOM 1507 C CA . GLU A 1 198 ? 33.370 -20.747 -25.462 1.00 85.62 198 GLU A CA 1
ATOM 1508 C C . GLU A 1 198 ? 34.409 -21.520 -24.632 1.00 85.62 198 GLU A C 1
ATOM 1510 O O . GLU A 1 198 ? 34.647 -22.703 -24.887 1.00 85.62 198 GLU A O 1
ATOM 1515 N N . TRP A 1 199 ? 34.974 -20.886 -23.599 1.00 83.44 199 TRP A N 1
ATOM 1516 C CA . TRP A 1 199 ? 35.941 -21.511 -22.692 1.00 83.44 199 TRP A CA 1
ATOM 1517 C C . TRP A 1 199 ? 35.319 -22.639 -21.866 1.00 83.44 199 TRP A C 1
ATOM 1519 O O . TRP A 1 199 ? 35.747 -23.789 -21.980 1.00 83.44 199 TRP A O 1
ATOM 1529 N N . TYR A 1 200 ? 34.263 -22.342 -21.103 1.00 86.75 200 TYR A N 1
ATOM 1530 C CA . TYR A 1 200 ? 33.577 -23.361 -20.304 1.00 86.75 200 TYR A CA 1
ATOM 1531 C C . TYR A 1 200 ? 32.917 -24.428 -21.184 1.00 86.75 200 TYR A C 1
ATOM 1533 O O . TYR A 1 200 ? 32.878 -25.601 -20.818 1.00 86.75 200 TYR A O 1
ATOM 1541 N N . GLY A 1 201 ? 32.446 -24.062 -22.381 1.00 92.75 201 GLY A N 1
ATOM 1542 C CA . GLY A 1 201 ? 31.927 -25.021 -23.353 1.00 92.75 201 GLY A CA 1
ATOM 1543 C C . GLY A 1 201 ? 32.971 -26.065 -23.759 1.00 92.75 201 GLY A C 1
ATOM 1544 O O . GLY A 1 201 ? 32.653 -27.253 -23.841 1.00 92.75 201 GLY A O 1
ATOM 1545 N N . ARG A 1 202 ? 34.227 -25.648 -23.960 1.00 88.56 202 ARG A N 1
ATOM 1546 C CA . ARG A 1 202 ? 35.342 -26.549 -24.283 1.00 88.56 202 ARG A CA 1
ATOM 1547 C C . ARG A 1 202 ? 35.674 -27.486 -23.122 1.00 88.56 202 ARG A C 1
ATOM 1549 O O . ARG A 1 202 ? 35.766 -28.692 -23.338 1.00 88.56 202 ARG A O 1
ATOM 1556 N N . GLU A 1 203 ? 35.755 -26.955 -21.906 1.00 85.94 203 GLU A N 1
ATOM 1557 C CA . GLU A 1 203 ? 36.029 -27.741 -20.696 1.00 85.94 203 GLU A CA 1
ATOM 1558 C C . GLU A 1 203 ? 34.939 -28.796 -20.437 1.00 85.94 203 GLU A C 1
ATOM 1560 O O . GLU A 1 203 ? 35.234 -29.970 -20.209 1.00 85.94 203 GLU A O 1
ATOM 1565 N N . ILE A 1 204 ? 33.662 -28.423 -20.576 1.00 89.94 204 ILE A N 1
ATOM 1566 C CA . ILE A 1 204 ? 32.536 -29.360 -20.442 1.00 89.94 204 ILE A CA 1
ATOM 1567 C C . ILE A 1 204 ? 32.618 -30.479 -21.490 1.00 89.94 204 ILE A C 1
ATOM 1569 O O . ILE A 1 204 ? 32.335 -31.640 -21.178 1.00 89.94 204 ILE A O 1
ATOM 1573 N N . MET A 1 205 ? 32.995 -30.162 -22.733 1.00 88.81 205 MET A N 1
ATOM 1574 C CA . MET A 1 205 ? 33.154 -31.174 -23.784 1.00 88.81 205 MET A CA 1
ATOM 1575 C C . MET A 1 205 ? 34.288 -32.158 -23.476 1.00 88.81 205 MET A C 1
ATOM 1577 O O . MET A 1 205 ? 34.127 -33.360 -23.700 1.00 88.81 205 MET A O 1
ATOM 1581 N N . GLU A 1 206 ? 35.407 -31.680 -22.935 1.00 90.19 206 GLU A N 1
ATOM 1582 C CA . GLU A 1 206 ? 36.533 -32.528 -22.530 1.00 90.19 206 GLU A CA 1
ATOM 1583 C C . GLU A 1 206 ? 36.171 -33.427 -21.347 1.00 90.19 206 GLU A C 1
ATOM 1585 O O . GLU A 1 206 ? 36.409 -34.636 -21.399 1.00 90.19 206 GLU A O 1
ATOM 1590 N N . LEU A 1 207 ? 35.491 -32.881 -20.336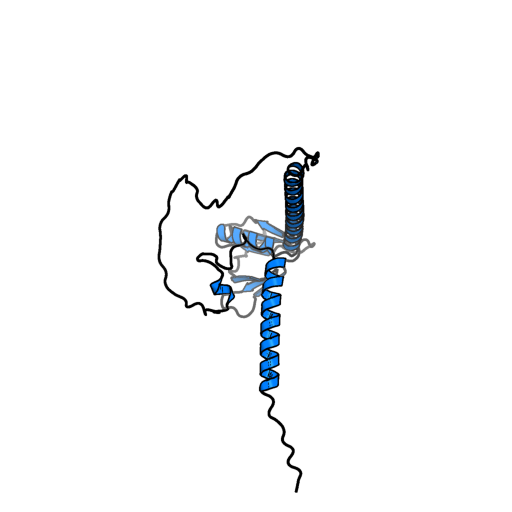 1.00 90.44 207 LEU A N 1
ATOM 1591 C CA . LEU A 1 207 ? 34.985 -33.655 -19.202 1.00 90.44 207 LEU A CA 1
ATOM 1592 C C . LEU A 1 207 ? 34.003 -34.742 -19.645 1.00 90.44 207 LEU A C 1
ATOM 1594 O O . LEU A 1 207 ? 34.100 -35.881 -19.187 1.00 90.44 207 LEU A O 1
ATOM 1598 N N . ARG A 1 208 ? 33.091 -34.430 -20.577 1.00 90.44 208 ARG A N 1
ATOM 1599 C CA . ARG A 1 208 ? 32.174 -35.423 -21.159 1.00 90.44 208 ARG A CA 1
ATOM 1600 C C . ARG A 1 208 ? 32.923 -36.522 -21.902 1.00 90.44 208 ARG A C 1
ATOM 1602 O O . ARG A 1 208 ? 32.578 -37.690 -21.742 1.00 90.44 208 ARG A O 1
ATOM 1609 N N . ARG A 1 209 ? 33.955 -36.175 -22.678 1.00 92.38 209 ARG A N 1
ATOM 1610 C CA . ARG A 1 209 ? 34.790 -37.160 -23.381 1.00 92.38 209 ARG A CA 1
ATOM 1611 C C . ARG A 1 209 ? 35.499 -38.086 -22.391 1.00 92.38 209 ARG A C 1
ATOM 1613 O O . ARG A 1 209 ? 35.413 -39.300 -22.543 1.00 92.38 209 ARG A O 1
ATOM 1620 N N . ALA A 1 210 ? 36.120 -37.528 -21.355 1.00 88.31 210 ALA A N 1
ATOM 1621 C CA . ALA A 1 210 ? 36.802 -38.297 -20.314 1.00 88.31 210 ALA A CA 1
ATOM 1622 C C . ALA A 1 210 ? 35.836 -39.162 -19.484 1.00 88.31 210 ALA A C 1
ATOM 1624 O O . ALA A 1 210 ? 36.191 -40.247 -19.026 1.00 88.31 210 ALA A O 1
ATOM 1625 N N . TRP A 1 211 ? 34.605 -38.697 -19.262 1.00 88.69 211 TRP A N 1
ATOM 1626 C CA . TRP A 1 211 ? 33.571 -39.486 -18.596 1.00 88.69 211 TRP A CA 1
ATOM 1627 C C . TRP A 1 211 ? 33.113 -40.666 -19.461 1.00 88.69 211 TRP A C 1
ATOM 1629 O O . TRP A 1 211 ? 33.043 -41.785 -18.966 1.00 88.69 211 TRP A O 1
ATOM 1639 N N . LEU A 1 212 ? 32.878 -40.445 -20.759 1.00 85.94 212 LEU A N 1
ATOM 1640 C CA . LEU A 1 212 ? 32.482 -41.500 -21.700 1.00 85.94 212 LEU A CA 1
ATOM 1641 C C . LEU A 1 212 ? 33.569 -42.564 -21.886 1.00 85.94 212 LEU A C 1
ATOM 1643 O O . LEU A 1 212 ? 33.249 -43.747 -21.949 1.00 85.94 212 LEU A O 1
ATOM 1647 N N . GLN A 1 213 ? 34.841 -42.159 -21.929 1.00 83.44 213 GLN A N 1
ATOM 1648 C CA . GLN A 1 213 ? 35.974 -43.090 -21.985 1.00 83.44 213 GLN A CA 1
ATOM 1649 C C . GLN A 1 213 ? 36.013 -43.990 -20.747 1.00 83.44 213 GLN A C 1
ATOM 1651 O O . GLN A 1 213 ? 36.042 -45.210 -20.875 1.00 83.44 213 GLN A O 1
ATOM 1656 N N . ARG A 1 214 ? 35.882 -43.403 -19.550 1.00 79.62 214 ARG A N 1
ATOM 1657 C CA . ARG A 1 214 ? 35.798 -44.173 -18.300 1.00 79.62 214 ARG A CA 1
ATOM 1658 C C . ARG A 1 214 ? 34.558 -45.063 -18.244 1.00 79.62 214 ARG A C 1
ATOM 1660 O O . ARG A 1 214 ? 34.624 -46.159 -17.702 1.00 79.62 214 ARG A O 1
ATOM 1667 N N . ALA A 1 215 ? 33.427 -44.621 -18.787 1.00 78.19 215 ALA A N 1
ATOM 1668 C CA . ALA A 1 215 ? 32.219 -45.439 -18.844 1.00 78.19 215 ALA A CA 1
ATOM 1669 C C . ALA A 1 215 ? 32.377 -46.655 -19.778 1.00 78.19 215 ALA A C 1
ATOM 1671 O O . ALA A 1 215 ? 31.812 -47.704 -19.486 1.00 78.19 215 ALA A O 1
ATOM 1672 N N . GLN A 1 216 ? 33.157 -46.538 -20.861 1.00 71.69 216 GLN A N 1
ATOM 1673 C CA . GLN A 1 216 ? 33.485 -47.666 -21.742 1.00 71.69 216 GLN A CA 1
ATOM 1674 C C . GLN A 1 216 ? 34.516 -48.620 -21.130 1.00 71.69 216 GLN A C 1
ATOM 1676 O O . GLN A 1 216 ? 34.348 -49.828 -21.246 1.00 71.69 216 GLN A O 1
ATOM 1681 N N . GLU A 1 217 ? 35.543 -48.108 -20.446 1.00 67.50 217 GLU A N 1
ATOM 1682 C CA . GLU A 1 217 ? 36.549 -48.949 -19.771 1.00 67.50 217 GLU A CA 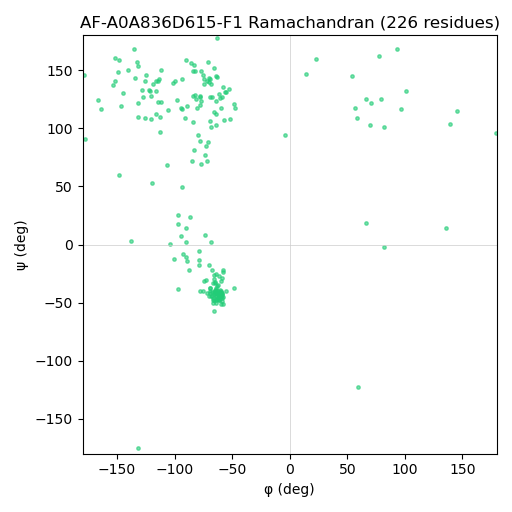1
ATOM 1683 C C . GLU A 1 217 ? 35.971 -49.760 -18.602 1.00 67.50 217 GLU A C 1
ATOM 1685 O O . GLU A 1 217 ? 36.482 -50.827 -18.278 1.00 67.50 217 GLU A O 1
ATOM 1690 N N . ASN A 1 218 ? 34.890 -49.284 -17.978 1.00 61.06 218 ASN A N 1
ATOM 1691 C CA . ASN A 1 218 ? 34.235 -49.965 -16.860 1.00 61.06 218 ASN A CA 1
ATOM 1692 C C . ASN A 1 218 ? 33.116 -50.940 -17.287 1.00 61.06 218 ASN A C 1
ATOM 1694 O O . ASN A 1 218 ? 32.330 -51.360 -16.435 1.00 61.06 218 ASN A O 1
ATOM 1698 N N . GLN A 1 219 ? 33.012 -51.316 -18.569 1.00 56.91 219 GLN A N 1
ATOM 1699 C CA . GLN A 1 219 ? 32.132 -52.416 -18.980 1.00 56.91 219 GLN A CA 1
ATOM 1700 C C . GLN A 1 219 ? 32.826 -53.769 -18.726 1.00 56.91 219 GLN A C 1
ATOM 1702 O O . GLN A 1 219 ? 33.863 -54.033 -19.334 1.00 56.91 219 GLN A O 1
ATOM 1707 N N . PRO A 1 220 ? 32.291 -54.650 -17.859 1.00 57.38 220 PRO A N 1
ATOM 1708 C CA . PRO A 1 220 ? 32.858 -55.980 -17.688 1.00 57.38 220 PRO A CA 1
ATOM 1709 C C . PRO A 1 220 ? 32.606 -56.814 -18.951 1.00 57.38 220 PRO A C 1
ATOM 1711 O O . PRO A 1 220 ? 31.462 -56.934 -19.394 1.00 57.38 220 PRO A O 1
ATOM 1714 N N . GLU A 1 221 ? 33.667 -57.402 -19.515 1.00 58.06 221 GLU A N 1
ATOM 1715 C CA . GLU A 1 221 ? 33.569 -58.425 -20.561 1.00 58.06 221 GLU A CA 1
ATOM 1716 C C . GLU A 1 221 ? 32.617 -59.537 -20.093 1.00 58.06 221 GLU A C 1
ATOM 1718 O O . GLU A 1 221 ? 32.949 -60.336 -19.213 1.00 58.06 221 GLU A O 1
ATOM 1723 N N . CYS A 1 222 ? 31.420 -59.599 -20.681 1.00 51.25 222 CYS A N 1
ATOM 1724 C CA . CYS A 1 222 ? 30.521 -60.732 -20.517 1.00 51.25 222 CYS A CA 1
ATOM 1725 C C . CYS A 1 222 ? 31.126 -61.912 -21.284 1.00 51.25 222 CYS A C 1
ATOM 1727 O O . CYS A 1 222 ? 30.880 -62.089 -22.477 1.00 51.25 222 CYS A O 1
ATOM 1729 N N . LYS A 1 223 ? 31.982 -62.689 -20.614 1.00 51.44 223 LYS A N 1
ATOM 1730 C CA . LYS A 1 223 ? 32.344 -64.020 -21.096 1.00 51.44 223 LYS A CA 1
ATOM 1731 C C . LYS A 1 223 ? 31.115 -64.905 -20.958 1.00 51.44 223 LYS A C 1
ATOM 1733 O O . LYS A 1 223 ? 30.751 -65.291 -19.849 1.00 51.44 223 LYS A O 1
ATOM 1738 N N . ASP A 1 224 ? 30.505 -65.191 -22.102 1.00 55.59 224 ASP A N 1
ATOM 1739 C CA . ASP A 1 224 ? 29.552 -66.279 -22.283 1.00 55.59 224 ASP A CA 1
ATOM 1740 C C . ASP A 1 224 ? 30.139 -67.556 -21.669 1.00 55.59 224 ASP A C 1
ATOM 1742 O O . ASP A 1 224 ? 31.194 -68.041 -22.087 1.00 55.59 224 ASP A O 1
ATOM 1746 N N . GLN A 1 225 ? 29.469 -68.089 -20.652 1.00 49.38 225 GLN A N 1
ATOM 1747 C CA . GLN A 1 225 ? 29.565 -69.503 -20.327 1.00 49.38 225 GLN A CA 1
ATOM 1748 C C . GLN A 1 225 ? 28.200 -70.122 -20.609 1.00 49.38 225 GLN A C 1
ATOM 1750 O O . GLN A 1 225 ? 27.268 -70.040 -19.807 1.00 49.38 225 GLN A O 1
ATOM 1755 N N . ASP A 1 226 ? 28.113 -70.714 -21.798 1.00 49.28 226 ASP A N 1
ATOM 1756 C CA . ASP A 1 226 ? 27.086 -71.667 -22.200 1.00 49.28 226 ASP A CA 1
ATOM 1757 C C . ASP A 1 226 ? 27.081 -72.861 -21.219 1.00 49.28 226 ASP A C 1
ATOM 1759 O O . ASP A 1 226 ? 28.038 -73.630 -21.148 1.00 49.28 226 ASP A O 1
ATOM 1763 N N . ARG A 1 227 ? 26.037 -72.896 -20.373 1.00 49.97 227 ARG A N 1
ATOM 1764 C CA . ARG A 1 227 ? 25.038 -73.971 -20.119 1.00 49.97 227 ARG A CA 1
ATOM 1765 C C . ARG A 1 227 ? 25.414 -75.440 -20.477 1.00 49.97 227 ARG A C 1
ATOM 1767 O O . ARG A 1 227 ? 26.070 -75.649 -21.490 1.00 49.97 227 ARG A O 1
ATOM 1774 N N . PRO A 1 228 ? 24.747 -76.480 -19.916 1.00 59.00 228 PRO A N 1
ATOM 1775 C CA . PRO A 1 228 ? 24.189 -76.736 -18.577 1.00 59.00 228 PRO A CA 1
ATOM 1776 C C . PRO A 1 228 ? 24.883 -77.909 -17.847 1.00 59.00 228 PRO A C 1
ATOM 1778 O O . PRO A 1 228 ? 25.624 -78.686 -18.489 1.00 59.00 228 PRO A O 1
#

Secondary structure (DSSP, 8-state):
-PPP---PPPP-EEEEETTEEEEESSTT-SS-SEEEE-TTEEEEEE---TT--SEEEEEESSTTPPPEEEE-SSHHHHHHHHHHHHHHSHHHHHHHHHHHHHHHHHHHHHHHHHHHHHHHHHHTS------------------------------------------------GGGGTS-S---S--TTS--HHHHHHHHHHHHHHHHHHHHHHHHHT----------

Radius of gyration: 36.59 Å; Cα contacts (8 Å, |Δi|>4): 147; chains: 1; bounding box: 103×91×76 Å

Sequence (228 aa):
MPPSPSGAGRRCWFVLKGNLLFSFESREGRAPLSLVVLEGCTVELAEAPVPEEFAFAIRFDAPGVRPHLLAADGPAAQEAWVKALSRASFGYMRLVVRELESQLREARHSLDLHRRSSWKAVSSRCKPQAPDCWSPGLENGHSLSRDCSPMGLVEEVGSRPAGRGLAEWELQGPASLLLGRGQSPVSPETSCFSTLHEWYGREIMELRRAWLQRAQENQPECKDQDRP

pLDDT: mean 71.19, std 24.96, range [26.34, 98.31]

Solvent-accessible surface area (backbone atoms only — not comparable to full-atom values): 15006 Å² total; per-residue (Å²): 129,82,82,74,89,84,65,82,80,77,78,61,36,76,47,78,56,77,40,36,40,36,31,18,74,42,89,85,52,90,63,68,76,44,77,44,74,36,67,72,53,48,68,44,84,38,92,43,65,86,93,36,52,34,22,30,30,47,32,56,92,48,93,89,59,76,57,51,77,47,60,36,86,46,65,71,44,30,51,52,48,51,54,51,58,58,56,28,17,64,70,42,52,53,52,52,50,56,50,51,54,48,55,52,52,52,53,52,52,52,49,53,50,52,55,63,49,52,55,58,62,56,57,73,73,65,71,82,76,80,86,78,82,86,85,90,83,82,86,87,80,90,87,87,86,82,87,86,87,86,90,83,91,86,88,87,91,87,87,88,84,90,80,87,87,75,93,74,84,79,80,86,48,79,70,67,75,71,58,70,90,83,77,69,98,86,61,96,83,81,76,56,70,70,60,54,51,54,52,53,50,50,53,53,52,52,52,51,51,58,49,52,51,52,58,60,72,68,56,78,84,80,75,84,75,86,80,134

InterPro domains:
  IPR001849 Pleckstrin homology domain [PF00169] (10-89)
  IPR001849 Pleckstrin homology domain [PS50003] (1-90)
  IPR011993 PH-like domain superfamily [G3DSA:2.30.29.30] (5-91)
  IPR045188 PH domain containing protein Boi1/Boi2-like [PTHR22902] (10-124)

Nearest PDB structures (foldseek):
  1upr-assembly1_A  TM=8.297E-01  e=3.393E-05  Homo sapiens
  2yry-assembly1_A  TM=8.081E-01  e=2.307E-05  Homo sapiens
  7kjo-assembly1_A  TM=8.373E-01  e=6.882E-05  Homo sapiens
  1wgq-assembly1_A  TM=8.556E-01  e=5.675E-05  Mus musculus
  2d9y-assembly1_A  TM=8.034E-01  e=2.798E-05  Homo sapiens

Mean predicted aligned error: 20.52 Å

Organism: Ovis aries (NCBI:txid9940)

Foldseek 3Di:
DPDDPPPDDQDWDWDDDQQKIFTHNDPPGPDTPDIDRLEQWAKAADDDDPPQRLKIWTDHPDPPDDTDIDGAPDNVRSVVVNVVSRCSYPVNVVVVVVVVVVVVVVVVVVVVVVVVVVVVVVVVVPDDDDDDDDDDDDDDDDDDDDDDDDDDDDDDDDDDDDDDDDDDDDPPDVVVVPPPPDDDPPDPPDDDPVVVCVVVVVVVVVVVVVVVVVVVVPDDPPDDDDDD